Protein AF-A0A943EC26-F1 (afdb_monomer)

Radius of gyration: 21.25 Å; Cα contacts (8 Å, |Δi|>4): 333; chains: 1; bounding box: 52×36×56 Å

Secondary structure (DSSP, 8-state):
--HHHHHHHHHTTS-HHHHSS-GGGGPEEEE-TTS-EEEE--HHHHHHHHHHH-TT-EEEEEEEEETTEEEEEEEEESSTTT-EEEEEEEEEE--SS---HHHHHHHHHHHHHHHHTTS---EE-S--------GGGTTEEEEE------GGG---HHHHHHSBP-SGGGTTSBHHHHHHH-HHHHHHHHH-TTS-HHHHHHHHHHHHHHHHH--

Structure (mmCIF, N/CA/C/O backbone):
data_AF-A0A943EC26-F1
#
_entry.id   AF-A0A943EC26-F1
#
loop_
_atom_site.group_PDB
_atom_site.id
_atom_site.type_symbol
_atom_site.label_atom_id
_atom_site.label_alt_id
_atom_site.label_comp_id
_atom_site.label_asym_id
_atom_site.label_entity_id
_atom_site.label_seq_id
_atom_site.pdbx_PDB_ins_code
_atom_site.C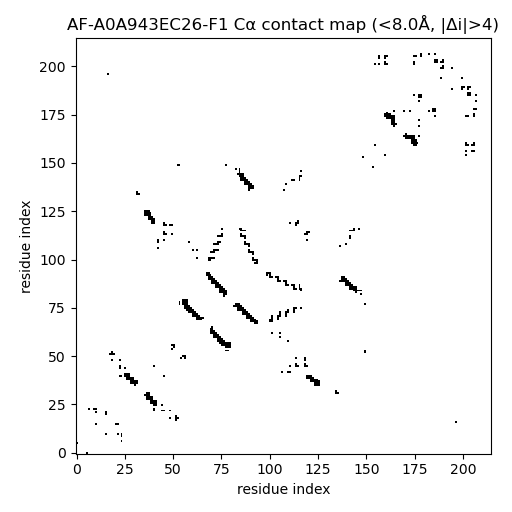artn_x
_atom_site.Cartn_y
_atom_site.Cartn_z
_atom_site.occupancy
_atom_site.B_iso_or_equiv
_atom_site.auth_seq_id
_atom_site.auth_comp_id
_atom_site.auth_asym_id
_atom_site.auth_atom_id
_atom_site.pdbx_PDB_model_num
ATOM 1 N N . MET A 1 1 ? 18.129 15.766 3.768 1.00 54.47 1 MET A N 1
ATOM 2 C CA . MET A 1 1 ? 17.523 15.415 2.474 1.00 54.47 1 MET A CA 1
ATOM 3 C C . MET A 1 1 ? 16.319 16.314 2.290 1.00 54.47 1 MET A C 1
ATOM 5 O O . MET A 1 1 ? 15.456 16.321 3.162 1.00 54.47 1 MET A O 1
ATOM 9 N N . THR A 1 2 ? 16.308 17.137 1.250 1.00 68.38 2 THR A N 1
ATOM 10 C CA . THR A 1 2 ? 15.137 17.941 0.880 1.00 68.38 2 THR A CA 1
ATOM 11 C C . THR A 1 2 ? 14.031 17.028 0.339 1.00 68.38 2 THR A C 1
ATOM 13 O O . THR A 1 2 ? 14.284 15.879 -0.030 1.00 68.38 2 THR A O 1
ATOM 16 N N . MET A 1 3 ? 12.790 17.519 0.288 1.00 70.50 3 MET A N 1
ATOM 17 C CA . MET A 1 3 ? 11.673 16.757 -0.288 1.00 70.50 3 MET A CA 1
ATOM 18 C C . MET A 1 3 ? 11.947 16.360 -1.749 1.00 70.50 3 MET A C 1
ATOM 20 O O . MET A 1 3 ? 11.630 15.246 -2.159 1.00 70.50 3 MET A O 1
ATOM 24 N N . ASP A 1 4 ? 12.592 17.236 -2.518 1.00 73.12 4 ASP A N 1
ATOM 25 C CA . ASP A 1 4 ? 12.923 16.970 -3.919 1.00 73.12 4 ASP A CA 1
ATOM 26 C C . ASP A 1 4 ? 14.010 15.896 -4.062 1.00 73.12 4 ASP A C 1
ATOM 28 O O . ASP A 1 4 ? 13.898 15.010 -4.909 1.00 73.12 4 ASP A O 1
ATOM 32 N N . GLU A 1 5 ? 15.023 15.908 -3.189 1.00 66.81 5 GLU A N 1
ATOM 33 C CA . GLU A 1 5 ? 16.049 14.857 -3.138 1.00 66.81 5 GLU A CA 1
ATOM 34 C C . GLU A 1 5 ? 15.447 13.493 -2.778 1.00 66.81 5 GLU A C 1
ATOM 36 O O . GLU A 1 5 ? 15.834 12.468 -3.343 1.00 66.81 5 GLU A O 1
ATOM 41 N N . TYR A 1 6 ? 14.472 13.475 -1.868 1.00 68.81 6 TYR A N 1
ATOM 42 C CA . TYR A 1 6 ? 13.761 12.253 -1.519 1.00 68.81 6 TYR A CA 1
ATOM 43 C C . TYR A 1 6 ? 12.927 11.726 -2.686 1.00 68.81 6 TYR A C 1
ATOM 45 O O . TYR A 1 6 ? 13.057 10.555 -3.039 1.00 68.81 6 TYR A O 1
ATOM 53 N N . LYS A 1 7 ? 12.117 12.585 -3.320 1.00 69.06 7 LYS A N 1
ATOM 54 C CA . LYS A 1 7 ? 11.315 12.205 -4.491 1.00 69.06 7 LYS A CA 1
ATOM 55 C C . LYS A 1 7 ? 12.202 11.627 -5.588 1.00 69.06 7 LYS A C 1
ATOM 57 O O . LYS A 1 7 ? 11.889 10.572 -6.128 1.00 69.06 7 LYS A O 1
ATOM 62 N N . ALA A 1 8 ? 13.338 12.266 -5.868 1.00 68.62 8 ALA A N 1
ATOM 63 C CA . ALA A 1 8 ? 14.296 11.774 -6.850 1.00 68.62 8 ALA A CA 1
ATOM 64 C C . ALA A 1 8 ? 14.838 10.378 -6.490 1.00 68.62 8 ALA A C 1
ATOM 66 O O . ALA A 1 8 ? 14.895 9.502 -7.351 1.00 68.62 8 ALA A O 1
ATOM 67 N N . LYS A 1 9 ? 15.190 10.141 -5.220 1.00 66.06 9 LYS A N 1
ATOM 68 C CA . LYS A 1 9 ? 15.671 8.834 -4.744 1.00 66.06 9 LYS A CA 1
ATOM 69 C C . LYS A 1 9 ? 14.586 7.754 -4.804 1.00 66.06 9 LYS A C 1
ATOM 71 O O . LYS A 1 9 ? 14.866 6.627 -5.205 1.00 66.06 9 LYS A O 1
ATOM 76 N N . ALA A 1 10 ? 13.359 8.089 -4.425 1.00 64.31 10 ALA A N 1
ATOM 77 C CA . ALA A 1 10 ? 12.247 7.150 -4.430 1.00 64.31 10 ALA A CA 1
ATOM 78 C C . ALA A 1 10 ? 11.852 6.748 -5.865 1.00 64.31 10 ALA A C 1
ATOM 80 O O . ALA A 1 10 ? 11.661 5.567 -6.157 1.00 64.31 10 ALA A O 1
ATOM 81 N N . VAL A 1 11 ? 11.859 7.709 -6.797 1.00 62.31 11 VAL A N 1
ATOM 82 C CA . VAL A 1 11 ? 11.597 7.476 -8.228 1.00 62.31 11 VAL A CA 1
ATOM 83 C C . VAL A 1 11 ? 12.634 6.554 -8.875 1.00 62.31 11 VAL A C 1
ATOM 85 O O . VAL A 1 11 ? 12.264 5.759 -9.728 1.00 62.31 11 VAL A O 1
ATOM 88 N N . GLN A 1 12 ? 13.902 6.565 -8.448 1.00 61.88 12 GLN A N 1
ATOM 89 C CA . GLN A 1 12 ? 14.925 5.651 -8.993 1.00 61.88 12 GLN A CA 1
ATOM 90 C C . GLN A 1 12 ? 14.604 4.164 -8.779 1.00 61.88 12 GLN A C 1
ATOM 92 O O . GLN A 1 12 ? 15.148 3.310 -9.477 1.00 61.88 12 GLN A O 1
ATOM 97 N N . THR A 1 13 ? 13.740 3.845 -7.813 1.00 60.66 13 THR A N 1
ATOM 98 C CA . THR A 1 13 ? 13.341 2.463 -7.506 1.00 60.66 13 THR A CA 1
ATOM 99 C C . THR A 1 13 ? 11.976 2.113 -8.113 1.00 60.66 13 THR A C 1
ATOM 101 O O . THR A 1 13 ? 11.594 0.945 -8.143 1.00 60.66 13 THR A O 1
ATOM 104 N N . LEU A 1 14 ? 11.250 3.111 -8.628 1.00 68.69 14 LEU A N 1
ATOM 105 C CA . LEU A 1 14 ? 9.929 2.973 -9.231 1.00 68.69 14 LEU A CA 1
ATOM 106 C C . LEU A 1 14 ? 10.011 2.899 -10.753 1.00 68.69 14 LEU A C 1
ATOM 108 O O . LEU A 1 14 ? 10.577 3.775 -11.403 1.00 68.69 14 LEU A O 1
ATOM 112 N N . ASN A 1 15 ? 9.322 1.925 -11.343 1.00 72.38 15 ASN A N 1
ATOM 113 C CA . ASN A 1 15 ? 9.148 1.871 -12.789 1.00 72.38 15 ASN A CA 1
ATOM 114 C C . ASN A 1 15 ? 7.954 2.737 -13.231 1.00 72.38 15 ASN A C 1
ATOM 116 O O . ASN A 1 15 ? 6.876 2.224 -13.522 1.00 72.38 15 ASN A O 1
ATOM 120 N N . VAL A 1 16 ? 8.122 4.066 -13.218 1.00 73.69 16 VAL A N 1
ATOM 121 C CA . VAL A 1 16 ? 7.036 5.038 -13.477 1.00 73.69 16 VAL A CA 1
ATOM 122 C C . VAL A 1 16 ? 6.369 4.833 -14.845 1.00 73.69 16 VAL A C 1
ATOM 124 O O . VAL A 1 16 ? 5.164 5.052 -14.962 1.00 73.69 16 VAL A O 1
ATOM 127 N N . SER A 1 17 ? 7.110 4.387 -15.866 1.00 69.50 17 SER A N 1
ATOM 128 C CA . SER A 1 17 ? 6.545 4.110 -17.193 1.00 69.50 17 SER A CA 1
ATOM 129 C C . SER A 1 17 ? 5.617 2.892 -17.201 1.00 69.50 17 SER A C 1
ATOM 131 O O . SER A 1 17 ? 4.615 2.906 -17.911 1.00 69.50 17 SER A O 1
ATOM 133 N N . GLU A 1 18 ? 5.889 1.885 -16.367 1.00 67.75 18 GLU A N 1
ATOM 134 C CA . GLU A 1 18 ? 5.048 0.691 -16.207 1.00 67.75 18 GLU A CA 1
ATOM 135 C C . GLU A 1 18 ? 3.768 0.998 -15.417 1.00 67.75 18 GLU A C 1
ATOM 137 O O . GLU A 1 18 ? 2.679 0.598 -15.822 1.00 67.75 18 GLU A O 1
ATOM 142 N N . ILE A 1 19 ? 3.868 1.761 -14.321 1.00 79.06 19 ILE A N 1
ATOM 143 C CA . ILE A 1 19 ? 2.702 2.098 -13.481 1.00 79.06 19 ILE A CA 1
ATOM 144 C C . ILE A 1 19 ? 1.878 3.283 -14.018 1.00 79.06 19 ILE A C 1
ATOM 146 O O . ILE A 1 19 ? 0.750 3.506 -13.575 1.00 79.06 19 ILE A O 1
ATOM 150 N N . GLY A 1 20 ? 2.425 4.061 -14.957 1.00 79.62 20 GLY A N 1
ATOM 151 C CA . GLY A 1 20 ? 1.744 5.162 -15.647 1.00 79.62 20 GLY A CA 1
ATOM 152 C C . GLY A 1 20 ? 1.544 6.443 -14.825 1.00 79.62 20 GLY A C 1
ATOM 153 O O . GLY A 1 20 ? 0.892 7.373 -15.301 1.00 79.62 20 GLY A O 1
ATOM 154 N N . PHE A 1 21 ? 2.061 6.514 -13.595 1.00 87.25 21 PHE A N 1
ATOM 155 C CA . PHE A 1 21 ? 2.078 7.729 -12.770 1.00 87.25 21 PHE A CA 1
ATOM 156 C C . PHE A 1 21 ? 3.110 7.625 -11.63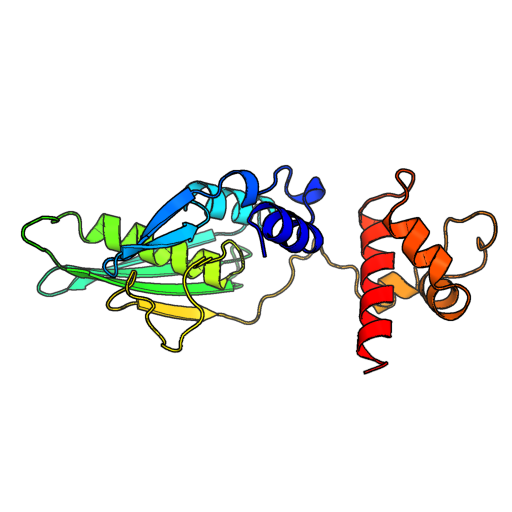9 1.00 87.25 21 PHE A C 1
ATOM 158 O O . PHE A 1 21 ? 3.464 6.529 -11.224 1.00 87.25 21 PHE A O 1
ATOM 165 N N . ASN A 1 22 ? 3.559 8.753 -11.087 1.00 85.75 22 ASN A N 1
ATOM 166 C CA . ASN A 1 22 ? 4.422 8.761 -9.905 1.00 85.75 22 ASN A CA 1
ATOM 167 C C . ASN A 1 22 ? 3.580 8.948 -8.621 1.00 85.75 22 ASN A C 1
ATOM 169 O O . ASN A 1 22 ? 2.950 9.997 -8.465 1.00 85.75 22 ASN A O 1
ATOM 173 N N . PRO A 1 23 ? 3.542 7.980 -7.683 1.00 86.31 23 PRO A N 1
ATOM 174 C CA . PRO A 1 23 ? 2.762 8.109 -6.449 1.00 86.31 23 PRO A CA 1
ATOM 175 C C . PRO A 1 23 ? 3.273 9.228 -5.528 1.00 86.31 23 PRO A C 1
ATOM 177 O O . PRO A 1 23 ? 2.474 9.841 -4.819 1.00 86.31 23 PRO A O 1
ATOM 180 N N . TYR A 1 24 ? 4.565 9.568 -5.588 1.00 85.75 24 TYR A N 1
ATOM 181 C CA . TYR A 1 24 ? 5.164 10.621 -4.759 1.00 85.75 24 TYR A CA 1
ATOM 182 C C . TYR A 1 24 ? 4.793 12.048 -5.195 1.00 85.75 24 TYR A C 1
ATOM 184 O O . TYR A 1 24 ? 5.009 13.003 -4.442 1.00 85.75 24 TYR A O 1
ATOM 192 N N . ASP A 1 25 ? 4.187 12.216 -6.372 1.00 86.50 25 ASP A N 1
ATOM 193 C CA . ASP A 1 25 ? 3.623 13.505 -6.790 1.00 86.50 25 ASP A CA 1
ATOM 194 C C . ASP A 1 25 ? 2.388 13.885 -5.958 1.00 86.50 25 ASP A C 1
ATOM 196 O O . ASP A 1 25 ? 2.020 15.055 -5.899 1.00 86.50 25 ASP A O 1
ATOM 200 N N . TYR A 1 26 ? 1.785 12.911 -5.271 1.00 87.81 26 TYR A N 1
ATOM 201 C CA . TYR A 1 26 ? 0.571 13.073 -4.473 1.00 87.81 26 TYR A CA 1
ATOM 202 C C . TYR A 1 26 ? 0.832 13.047 -2.963 1.00 87.81 26 TYR A C 1
ATOM 204 O O . TYR A 1 26 ? -0.102 12.830 -2.192 1.00 87.81 26 TYR A O 1
ATOM 212 N N . LEU A 1 27 ? 2.085 13.235 -2.531 1.00 84.88 27 LEU A N 1
ATOM 213 C CA . LEU A 1 27 ? 2.416 13.301 -1.108 1.00 84.88 27 LEU A CA 1
ATOM 214 C C . LEU A 1 27 ? 1.566 14.367 -0.407 1.00 84.88 27 LEU A C 1
ATOM 216 O O . LEU A 1 27 ? 1.570 15.539 -0.787 1.00 84.88 27 LEU A O 1
ATOM 220 N N . ALA A 1 28 ? 0.868 13.942 0.641 1.00 82.94 28 ALA A N 1
ATOM 221 C CA . ALA A 1 28 ? 0.134 14.811 1.542 1.00 82.94 28 ALA A CA 1
ATOM 222 C C . ALA A 1 28 ? 0.929 14.999 2.833 1.00 82.94 28 ALA A C 1
ATOM 224 O O . ALA A 1 28 ? 1.666 14.106 3.252 1.00 82.94 28 ALA A O 1
ATOM 225 N N . GLN A 1 29 ? 0.762 16.159 3.463 1.00 81.81 29 GLN A N 1
ATOM 226 C CA . GLN A 1 29 ? 1.327 16.447 4.775 1.00 81.81 29 GLN A CA 1
ATOM 227 C C . GLN A 1 29 ? 0.248 16.292 5.842 1.00 81.81 29 GLN A C 1
ATOM 229 O O . GLN A 1 29 ? -0.910 16.654 5.632 1.00 81.81 29 GLN A O 1
ATOM 234 N N . SER A 1 30 ? 0.637 15.779 6.997 1.00 75.62 30 SER A N 1
ATOM 235 C CA . SER A 1 30 ? -0.165 15.780 8.213 1.00 75.62 30 SER A CA 1
ATOM 236 C C . SER A 1 30 ? 0.750 16.021 9.412 1.00 75.62 30 SER A C 1
ATOM 238 O O . SER A 1 30 ? 1.971 16.112 9.266 1.00 75.62 30 SER A O 1
ATOM 240 N N . THR A 1 31 ? 0.162 16.176 10.590 1.00 72.81 31 THR A N 1
ATOM 241 C CA . THR A 1 31 ? 0.880 16.497 11.822 1.00 72.81 31 THR A CA 1
ATOM 242 C C . THR A 1 31 ? 0.609 15.411 12.849 1.00 72.81 31 THR A C 1
ATOM 244 O O . THR A 1 31 ? -0.541 15.042 13.091 1.00 72.81 31 THR A O 1
ATOM 247 N N . HIS A 1 32 ? 1.674 14.877 13.440 1.00 63.47 32 HIS A N 1
ATOM 248 C CA . HIS A 1 32 ? 1.598 13.967 14.572 1.00 63.47 32 HIS A CA 1
ATOM 249 C C . HIS A 1 32 ? 0.997 14.682 15.787 1.00 63.47 32 HIS A C 1
ATOM 251 O O . HIS A 1 32 ? 1.148 15.898 15.918 1.00 63.47 32 HIS A O 1
ATOM 257 N N . PRO A 1 33 ? 0.377 13.954 16.731 1.00 57.97 33 PRO A N 1
ATOM 258 C CA . PRO A 1 33 ? -0.060 14.532 18.005 1.00 57.97 33 PRO A CA 1
ATOM 259 C C . PRO A 1 33 ? 1.073 15.225 18.782 1.00 57.97 33 PRO A C 1
ATOM 261 O O . PRO A 1 33 ? 0.825 16.159 19.539 1.00 57.97 33 PRO A O 1
ATOM 264 N N . THR A 1 34 ? 2.321 14.806 18.552 1.00 66.31 34 THR A N 1
ATOM 265 C CA . THR A 1 34 ? 3.547 15.411 19.098 1.00 66.31 34 THR A CA 1
ATOM 266 C C . THR A 1 34 ? 3.892 16.774 18.480 1.00 66.31 34 THR A C 1
ATOM 268 O O . THR A 1 34 ? 4.798 17.454 18.955 1.00 66.31 34 THR A O 1
ATOM 271 N N . GLY A 1 35 ? 3.176 17.197 17.432 1.00 65.38 35 GLY A N 1
ATOM 272 C CA . GLY A 1 35 ? 3.406 18.442 16.697 1.00 65.38 35 GLY A CA 1
ATOM 273 C C . GLY A 1 35 ? 4.356 18.304 15.505 1.00 65.38 35 GLY A C 1
ATOM 274 O O . GLY A 1 35 ? 4.546 19.268 14.763 1.00 65.38 35 GLY A O 1
ATOM 275 N N . GLU A 1 36 ? 4.937 17.125 15.282 1.00 69.94 36 GLU A N 1
ATOM 276 C CA . GLU A 1 36 ? 5.853 16.888 14.167 1.00 69.94 36 GLU A CA 1
ATOM 277 C C . GLU A 1 36 ? 5.109 16.640 12.854 1.00 69.94 36 GLU A C 1
ATOM 279 O O . GLU A 1 36 ? 4.178 15.840 12.790 1.00 69.94 36 GLU A O 1
ATOM 284 N N . ALA A 1 37 ? 5.531 17.297 11.775 1.00 71.38 37 ALA A N 1
ATOM 285 C CA . ALA A 1 37 ? 4.944 17.059 10.465 1.00 71.38 37 ALA A CA 1
ATOM 286 C C . ALA A 1 37 ? 5.476 15.764 9.833 1.00 71.38 37 ALA A C 1
ATOM 288 O O . ALA A 1 37 ? 6.683 15.502 9.826 1.00 71.38 37 ALA A O 1
ATOM 289 N N . TYR A 1 38 ? 4.580 15.003 9.213 1.00 70.56 38 TYR A N 1
ATOM 290 C CA . TYR A 1 38 ? 4.913 13.831 8.415 1.00 70.56 38 TYR A CA 1
ATOM 291 C C . TYR A 1 38 ? 4.235 13.881 7.053 1.00 70.56 38 TYR A C 1
ATOM 293 O O . TYR A 1 38 ? 3.217 14.546 6.849 1.00 70.56 38 TYR A O 1
ATOM 301 N N . TRP A 1 39 ? 4.830 13.162 6.113 1.00 78.38 39 TRP A N 1
ATOM 302 C CA . TRP A 1 39 ? 4.338 13.013 4.758 1.00 78.38 39 TRP A CA 1
ATOM 303 C C . TRP A 1 39 ? 3.926 11.572 4.518 1.00 78.38 39 TRP A C 1
ATOM 305 O O . TRP A 1 39 ? 4.577 10.639 4.993 1.00 78.38 39 TRP A O 1
ATOM 315 N N . TYR A 1 40 ? 2.840 11.405 3.776 1.00 78.31 40 TYR A N 1
ATOM 316 C CA . TYR A 1 40 ? 2.294 10.101 3.437 1.00 78.31 40 TYR A CA 1
ATOM 317 C C . TYR A 1 40 ? 1.678 10.128 2.040 1.00 78.31 40 TYR A C 1
ATOM 319 O O . TYR A 1 40 ? 1.286 11.179 1.521 1.00 78.31 40 TYR A O 1
ATOM 327 N N . ILE A 1 41 ? 1.583 8.952 1.426 1.00 84.88 41 ILE A N 1
ATOM 328 C CA . ILE A 1 41 ? 0.832 8.757 0.186 1.00 84.88 41 ILE A CA 1
ATOM 329 C C . ILE A 1 41 ? -0.632 8.496 0.572 1.00 84.88 41 ILE A C 1
ATOM 331 O O . ILE A 1 41 ? -0.889 7.531 1.294 1.00 84.88 41 ILE A O 1
ATOM 335 N N . PRO A 1 42 ? -1.606 9.305 0.115 1.00 87.62 42 PRO A N 1
ATOM 336 C CA . PRO A 1 42 ? -3.017 9.095 0.431 1.00 87.62 42 PRO A CA 1
ATOM 337 C C . PRO A 1 42 ? -3.522 7.713 -0.004 1.00 87.62 42 PRO A C 1
ATOM 339 O O . PRO A 1 42 ? -3.141 7.213 -1.063 1.00 87.62 42 PRO A O 1
ATOM 342 N N . LEU A 1 43 ? -4.429 7.108 0.771 1.00 87.19 43 LEU A N 1
ATOM 343 C CA . LEU A 1 43 ? -4.895 5.729 0.553 1.00 87.19 43 LEU A CA 1
ATOM 344 C C . LEU A 1 43 ? -5.417 5.468 -0.872 1.00 87.19 43 LEU A C 1
ATOM 346 O O . LEU A 1 43 ? -5.166 4.416 -1.452 1.00 87.19 43 LEU A O 1
ATOM 350 N N . ASN A 1 44 ? -6.127 6.423 -1.475 1.00 92.12 44 ASN A N 1
ATOM 351 C CA . ASN A 1 44 ? -6.600 6.292 -2.856 1.00 92.12 44 ASN A CA 1
ATOM 352 C C . ASN A 1 44 ? -5.444 6.190 -3.870 1.00 92.12 44 ASN A C 1
ATOM 354 O O . ASN A 1 44 ? -5.581 5.502 -4.881 1.00 92.12 44 ASN A O 1
ATOM 358 N N . ILE A 1 45 ? -4.311 6.838 -3.596 1.00 92.50 45 ILE A N 1
ATOM 359 C CA . ILE A 1 45 ? -3.097 6.768 -4.412 1.00 92.50 45 ILE A CA 1
ATOM 360 C C . ILE A 1 45 ? -2.356 5.454 -4.165 1.00 92.50 45 ILE A C 1
ATOM 362 O O . ILE A 1 45 ? -1.938 4.827 -5.136 1.00 92.50 45 ILE A O 1
ATOM 366 N N . GLN A 1 46 ? -2.285 4.982 -2.916 1.00 90.50 46 GLN A N 1
ATOM 367 C CA . GLN A 1 46 ? -1.751 3.651 -2.592 1.00 90.50 46 GLN A CA 1
ATOM 368 C C . GLN A 1 46 ? -2.523 2.550 -3.338 1.00 90.50 46 GLN A C 1
ATOM 370 O O . GLN A 1 46 ? -1.930 1.718 -4.020 1.00 90.50 46 GLN A O 1
ATOM 375 N N . ILE A 1 47 ? -3.862 2.598 -3.307 1.00 92.12 47 ILE A N 1
ATOM 376 C CA . ILE A 1 47 ? -4.734 1.657 -4.032 1.00 92.12 47 ILE A CA 1
ATOM 377 C C . ILE A 1 47 ? -4.514 1.756 -5.544 1.00 92.12 47 ILE A C 1
ATOM 379 O O . ILE A 1 47 ? -4.467 0.735 -6.231 1.00 92.12 47 ILE A O 1
ATOM 383 N N . LYS A 1 48 ? -4.395 2.975 -6.085 1.00 93.00 48 LYS A N 1
ATOM 384 C CA . LYS A 1 48 ? -4.126 3.182 -7.513 1.00 93.00 48 LYS A CA 1
ATOM 385 C C . LYS A 1 48 ? -2.780 2.575 -7.913 1.00 93.00 48 LYS A C 1
ATOM 387 O O . LYS A 1 48 ? -2.697 1.943 -8.961 1.00 93.00 48 LYS A O 1
ATOM 392 N N . TRP A 1 49 ? -1.755 2.742 -7.080 1.00 91.19 49 TRP A N 1
ATOM 393 C CA . TRP A 1 49 ? -0.419 2.203 -7.321 1.00 91.19 49 TRP A CA 1
ATOM 394 C C . TRP A 1 49 ? -0.427 0.675 -7.251 1.00 91.19 49 TRP A C 1
ATOM 396 O O . TRP A 1 49 ? 0.017 0.020 -8.191 1.00 91.19 49 TRP A O 1
ATOM 406 N N . PHE A 1 50 ? -1.042 0.111 -6.211 1.00 91.56 50 PHE A N 1
ATOM 407 C CA . PHE A 1 50 ? -1.251 -1.327 -6.080 1.00 91.56 50 PHE A CA 1
ATOM 408 C C . PHE A 1 50 ? -1.931 -1.926 -7.312 1.00 91.56 50 PHE A C 1
ATOM 410 O O . PHE A 1 50 ? -1.423 -2.886 -7.875 1.00 91.56 50 PHE A O 1
ATOM 417 N N . ARG A 1 51 ? -3.025 -1.327 -7.792 1.00 90.81 51 ARG A N 1
ATOM 418 C CA . ARG A 1 51 ? -3.748 -1.815 -8.979 1.00 90.81 51 ARG A CA 1
ATOM 419 C C . ARG A 1 51 ? -2.967 -1.667 -10.282 1.00 90.81 51 ARG A C 1
ATOM 421 O O . ARG A 1 51 ? -3.214 -2.428 -11.210 1.00 90.81 51 ARG A O 1
ATOM 428 N N . ALA A 1 52 ? -2.058 -0.696 -10.369 1.00 87.50 52 ALA A N 1
ATOM 429 C CA . ALA A 1 52 ? -1.180 -0.552 -11.527 1.00 87.50 52 ALA A CA 1
ATOM 430 C C . ALA A 1 52 ? -0.149 -1.691 -11.592 1.00 87.50 52 ALA A C 1
ATOM 432 O O . ALA A 1 52 ? 0.158 -2.170 -12.678 1.00 87.50 52 ALA A O 1
ATOM 433 N N . VAL A 1 53 ? 0.339 -2.154 -10.435 1.00 85.75 53 VAL A N 1
ATOM 434 C CA . VAL A 1 53 ? 1.311 -3.257 -10.333 1.00 85.75 53 VAL A CA 1
ATOM 435 C C . VAL A 1 53 ? 0.634 -4.634 -10.337 1.00 85.75 53 VAL A C 1
ATOM 437 O O . VAL A 1 53 ? 1.135 -5.568 -10.957 1.00 85.75 53 VAL A O 1
ATOM 440 N N . TYR A 1 54 ? -0.526 -4.759 -9.690 1.00 87.38 54 TYR A N 1
ATOM 441 C CA . TYR A 1 54 ? -1.323 -5.982 -9.585 1.00 87.38 54 TYR A CA 1
ATOM 442 C C . TYR A 1 54 ? -2.758 -5.746 -10.092 1.00 87.38 54 TYR A C 1
ATOM 444 O O . TYR A 1 54 ? -3.686 -5.599 -9.291 1.00 87.38 54 TYR A O 1
ATOM 452 N N . PRO A 1 55 ? -2.992 -5.742 -11.420 1.00 87.31 55 PRO A N 1
ATOM 453 C CA . PRO A 1 55 ? -4.325 -5.507 -11.987 1.00 87.31 55 PRO A CA 1
ATOM 454 C C . PRO A 1 55 ? -5.384 -6.536 -11.567 1.00 87.31 55 PRO A C 1
ATOM 456 O O . PRO A 1 55 ? -6.571 -6.222 -11.558 1.00 87.31 55 PRO A O 1
ATOM 459 N N . GLN A 1 56 ? -4.954 -7.758 -11.231 1.00 84.88 56 GLN A N 1
ATOM 460 C CA . GLN A 1 56 ? -5.806 -8.855 -10.745 1.00 84.88 56 GLN A CA 1
ATOM 461 C C . GLN A 1 56 ? -5.738 -9.038 -9.220 1.00 84.88 56 GLN A C 1
ATOM 463 O O . GLN A 1 56 ? -6.290 -10.009 -8.693 1.00 84.88 56 GLN A O 1
ATOM 468 N N . GLY A 1 57 ? -5.043 -8.135 -8.523 1.00 88.56 57 GLY A N 1
ATOM 469 C CA . GLY A 1 57 ? -4.866 -8.176 -7.080 1.00 88.56 57 GLY A CA 1
ATOM 470 C C . GLY A 1 57 ? -6.128 -7.781 -6.316 1.00 88.56 57 GLY A C 1
ATOM 471 O O . GLY A 1 57 ? -6.951 -6.991 -6.786 1.00 88.56 57 GLY A O 1
ATOM 472 N N . GLY A 1 58 ? -6.267 -8.334 -5.114 1.00 91.38 58 GLY A N 1
ATOM 473 C CA . GLY A 1 58 ? -7.416 -8.135 -4.231 1.00 91.38 58 GLY A CA 1
ATOM 474 C C . GLY A 1 58 ? -7.046 -7.395 -2.949 1.00 91.38 58 GLY A C 1
ATOM 475 O O . GLY A 1 58 ? -5.922 -7.510 -2.463 1.00 91.38 58 GLY A O 1
ATOM 476 N N . ILE A 1 59 ? -8.002 -6.647 -2.394 1.00 93.38 59 ILE A N 1
ATOM 477 C CA . ILE A 1 59 ? -7.917 -6.107 -1.032 1.00 93.38 59 ILE A CA 1
ATOM 478 C C . ILE A 1 59 ? -9.171 -6.553 -0.286 1.00 93.38 59 ILE A C 1
ATOM 480 O O . ILE A 1 59 ? -10.243 -5.983 -0.505 1.00 93.38 59 ILE A O 1
ATOM 484 N N . ASP A 1 60 ? -9.021 -7.532 0.600 1.00 94.00 60 ASP A N 1
ATOM 485 C CA . ASP A 1 60 ? -10.116 -8.050 1.419 1.00 94.00 60 ASP A CA 1
ATOM 486 C C . ASP A 1 60 ? -10.084 -7.460 2.823 1.00 94.00 60 ASP A C 1
ATOM 488 O O . ASP A 1 60 ? -9.052 -6.993 3.311 1.00 94.00 60 ASP A O 1
ATOM 492 N N . ILE A 1 61 ? -11.244 -7.466 3.476 1.00 94.44 61 ILE A N 1
ATOM 493 C CA . ILE A 1 61 ? -11.432 -6.881 4.800 1.00 94.44 61 ILE A CA 1
ATOM 494 C C . ILE A 1 61 ? -12.232 -7.851 5.662 1.00 94.44 61 ILE A C 1
ATOM 496 O O . ILE A 1 61 ? -13.336 -8.246 5.293 1.00 94.44 61 ILE A O 1
ATOM 500 N N . ALA A 1 62 ? -11.719 -8.145 6.852 1.00 95.75 62 ALA A N 1
ATOM 501 C CA . ALA A 1 62 ? -12.478 -8.735 7.945 1.00 95.75 62 ALA A CA 1
ATOM 502 C C . ALA A 1 62 ? -12.750 -7.655 9.000 1.00 95.75 62 ALA A C 1
ATOM 504 O O . ALA A 1 62 ? -11.843 -6.923 9.386 1.00 95.75 62 ALA A O 1
ATOM 505 N N . THR A 1 63 ? -14.000 -7.515 9.440 1.00 95.06 63 THR A N 1
ATOM 506 C CA . THR A 1 63 ? -14.395 -6.559 10.487 1.00 95.06 63 THR A CA 1
ATOM 507 C C . THR A 1 63 ? -15.015 -7.315 11.654 1.00 95.06 63 THR A C 1
ATOM 509 O O . THR A 1 63 ? -15.951 -8.088 11.465 1.00 95.06 63 THR A O 1
ATOM 512 N N . GLU A 1 64 ? -14.528 -7.038 12.856 1.00 94.88 64 GLU A N 1
ATOM 513 C CA . GLU A 1 64 ? -15.039 -7.552 14.120 1.00 94.88 64 GLU A CA 1
ATOM 514 C C . GLU A 1 64 ? -15.469 -6.388 15.014 1.00 94.88 64 GLU A C 1
ATOM 516 O O . GLU A 1 64 ? -14.753 -5.398 15.180 1.00 94.88 64 GLU A O 1
ATOM 521 N N . LYS A 1 65 ? -16.654 -6.505 15.616 1.00 92.25 65 LYS A N 1
ATOM 522 C CA . LYS A 1 65 ? -17.116 -5.556 16.629 1.00 92.25 65 LYS A CA 1
ATOM 523 C C . LYS A 1 65 ? -16.500 -5.925 17.978 1.00 92.25 65 LYS A C 1
ATOM 525 O O . LYS A 1 65 ? -16.617 -7.070 18.406 1.00 92.25 65 LYS A O 1
ATOM 530 N N . VAL A 1 66 ? -15.896 -4.953 18.656 1.00 90.62 66 VAL A N 1
ATOM 531 C CA . VAL A 1 66 ? -15.341 -5.098 20.012 1.00 90.62 66 VAL A CA 1
ATOM 532 C C . VAL A 1 66 ? -16.128 -4.235 21.003 1.00 90.62 66 VAL A C 1
ATOM 534 O O . VAL A 1 66 ? -16.966 -3.430 20.597 1.00 90.62 66 VAL A O 1
ATOM 537 N N . GLU A 1 67 ? -15.884 -4.413 22.305 1.00 85.38 67 GLU A N 1
ATOM 538 C CA . GLU A 1 67 ? -16.686 -3.835 23.400 1.00 85.38 67 GLU A CA 1
ATOM 539 C C . GLU A 1 67 ? -16.956 -2.325 23.253 1.00 85.38 67 GLU A C 1
ATOM 541 O O . GLU A 1 67 ? -18.065 -1.876 23.534 1.00 85.38 67 GLU A O 1
ATOM 546 N N . ASN A 1 68 ? -15.993 -1.556 22.729 1.00 87.81 68 ASN A N 1
ATOM 547 C CA . ASN A 1 68 ? -16.135 -0.113 22.508 1.00 87.81 68 ASN A CA 1
ATOM 548 C C . ASN A 1 68 ? -15.637 0.351 21.125 1.00 87.81 68 ASN A C 1
ATOM 550 O O . ASN A 1 68 ? -15.072 1.437 20.993 1.00 87.81 68 ASN A O 1
ATOM 554 N N . GLY A 1 69 ? -15.774 -0.472 20.084 1.00 90.06 69 GLY A N 1
ATOM 555 C CA . GLY A 1 69 ? -15.218 -0.114 18.781 1.00 90.06 69 GLY A CA 1
ATOM 556 C C . GLY A 1 69 ? -15.230 -1.224 17.745 1.00 90.06 69 GLY A C 1
ATOM 557 O O . GLY A 1 69 ? -16.054 -2.140 17.794 1.00 90.06 69 GLY A O 1
ATOM 558 N N . HIS A 1 70 ? -14.284 -1.141 16.813 1.00 89.25 70 HIS A N 1
ATOM 559 C CA . HIS A 1 70 ? -14.103 -2.125 15.754 1.00 89.25 70 HIS A CA 1
ATOM 560 C C . HIS A 1 70 ? -12.637 -2.511 15.614 1.00 89.25 70 HIS A C 1
ATOM 562 O O . HIS A 1 70 ? -11.748 -1.660 15.631 1.00 89.25 70 HIS A O 1
ATOM 568 N N . ARG A 1 71 ? -12.417 -3.807 15.420 1.00 89.69 71 ARG A N 1
ATOM 569 C CA . ARG A 1 71 ? -11.168 -4.399 14.960 1.00 89.69 71 ARG A CA 1
ATOM 570 C C . ARG A 1 71 ? -11.330 -4.734 13.491 1.00 89.69 71 ARG A C 1
ATOM 572 O O . ARG A 1 71 ? -12.294 -5.388 13.103 1.00 89.69 71 ARG A O 1
ATOM 579 N N . VAL A 1 72 ? -10.404 -4.281 12.664 1.00 91.81 72 VAL A N 1
ATOM 580 C CA . VAL A 1 72 ? -10.437 -4.526 11.228 1.00 91.81 72 VAL A CA 1
ATOM 581 C C . VAL A 1 72 ? -9.109 -5.089 10.776 1.00 91.81 72 VAL A C 1
ATOM 583 O O . VAL A 1 72 ? -8.071 -4.510 11.075 1.00 91.81 72 VAL A O 1
ATOM 586 N N . THR A 1 73 ? -9.159 -6.161 9.995 1.00 92.81 73 THR A N 1
ATOM 587 C CA . THR A 1 73 ? -7.996 -6.740 9.327 1.00 92.81 73 THR A CA 1
ATOM 588 C C . THR A 1 73 ? -8.147 -6.579 7.824 1.00 92.81 73 THR A C 1
ATOM 590 O O . THR A 1 73 ? -9.150 -6.998 7.251 1.00 92.81 73 THR A O 1
ATOM 593 N N . ALA A 1 74 ? -7.161 -5.958 7.186 1.00 93.25 74 ALA A N 1
ATOM 594 C CA . ALA A 1 74 ? -7.049 -5.859 5.740 1.00 93.25 74 ALA A CA 1
ATOM 595 C C . ALA A 1 74 ? -6.031 -6.880 5.226 1.00 93.25 74 ALA A C 1
ATOM 597 O O . ALA A 1 74 ? -4.967 -7.051 5.823 1.00 93.25 74 ALA A O 1
ATOM 598 N N . TYR A 1 75 ? -6.343 -7.512 4.100 1.00 92.56 75 TYR A N 1
ATOM 599 C CA . TYR A 1 75 ? -5.490 -8.472 3.406 1.00 92.56 75 TYR A CA 1
ATOM 600 C C . TYR A 1 75 ? -5.250 -7.978 1.985 1.00 92.56 75 TYR A C 1
ATOM 602 O O . TYR A 1 75 ? -6.202 -7.647 1.284 1.00 92.56 75 TYR A O 1
ATOM 610 N N . VAL A 1 76 ? -3.993 -7.919 1.556 1.00 91.94 76 VAL A N 1
ATOM 611 C CA . VAL A 1 76 ? -3.608 -7.484 0.209 1.00 91.94 76 VAL A CA 1
ATOM 612 C C . VAL A 1 76 ? -3.048 -8.685 -0.539 1.00 91.94 76 VAL A C 1
ATOM 614 O O . VAL A 1 76 ? -2.072 -9.279 -0.093 1.00 91.94 76 VAL A O 1
ATOM 617 N N . TYR A 1 77 ? -3.634 -9.030 -1.681 1.00 90.44 77 TYR A N 1
ATOM 618 C CA . TYR A 1 77 ? -3.255 -10.188 -2.492 1.00 90.44 77 TYR A CA 1
ATOM 619 C C . TYR A 1 77 ? -2.740 -9.753 -3.859 1.00 90.44 77 TYR A C 1
ATOM 621 O O . TYR A 1 77 ? -3.342 -8.892 -4.494 1.00 90.44 77 TYR A O 1
ATOM 629 N N . ALA A 1 78 ? -1.676 -10.386 -4.353 1.00 83.56 78 ALA A N 1
ATOM 630 C CA . ALA A 1 78 ? -1.206 -10.152 -5.720 1.00 83.56 78 ALA A CA 1
ATOM 631 C C . ALA A 1 78 ? -2.182 -10.695 -6.779 1.00 83.56 78 ALA A C 1
ATOM 633 O O . ALA A 1 78 ? -2.330 -10.094 -7.840 1.00 83.56 78 ALA A O 1
ATOM 634 N N . GLU A 1 79 ? -2.842 -11.821 -6.482 1.00 81.50 79 GLU A N 1
ATOM 635 C CA . GLU A 1 79 ? -3.740 -12.562 -7.378 1.00 81.50 79 GLU A CA 1
ATOM 636 C C . GLU A 1 79 ? -4.857 -13.255 -6.567 1.00 81.50 79 GLU A C 1
ATOM 638 O O . GLU A 1 79 ? -4.726 -13.454 -5.354 1.00 81.50 79 GLU A O 1
ATOM 643 N N . HIS A 1 80 ? -5.963 -13.616 -7.233 1.00 62.25 80 HIS A N 1
ATOM 644 C CA . HIS A 1 80 ? -7.161 -14.220 -6.621 1.00 62.25 80 HIS A CA 1
ATOM 645 C C . HIS A 1 80 ? -6.908 -15.597 -5.964 1.00 62.25 80 HIS A C 1
ATOM 647 O O . HIS A 1 80 ? -7.701 -16.038 -5.135 1.00 62.25 80 HIS A O 1
ATOM 653 N N . ASP A 1 81 ? -5.813 -16.279 -6.299 1.00 61.16 81 ASP A N 1
ATOM 654 C CA . ASP A 1 81 ? -5.419 -17.611 -5.820 1.00 61.16 81 ASP A CA 1
ATOM 655 C C . ASP A 1 81 ? -4.421 -17.582 -4.638 1.00 61.16 81 ASP A C 1
ATOM 657 O O . ASP A 1 81 ? -3.647 -18.512 -4.427 1.00 61.16 81 ASP A O 1
ATOM 661 N N . GLN A 1 82 ? -4.543 -16.559 -3.782 1.00 60.16 82 GLN A N 1
ATOM 662 C CA . GLN A 1 82 ? -4.008 -16.505 -2.406 1.00 60.16 82 GLN A CA 1
ATOM 663 C C . GLN A 1 82 ? -2.525 -16.177 -2.228 1.00 60.16 82 GLN A C 1
ATOM 665 O O . GLN A 1 82 ? -1.901 -16.557 -1.231 1.00 60.16 82 GLN A O 1
ATOM 670 N N . LYS A 1 83 ? -1.953 -15.362 -3.106 1.00 75.19 83 LYS A N 1
ATOM 671 C CA . LYS A 1 83 ? -0.623 -14.815 -2.844 1.00 75.19 83 LYS A CA 1
ATOM 672 C C . LYS A 1 83 ? -0.700 -13.556 -1.987 1.00 75.19 83 LYS A C 1
ATOM 674 O O . LYS A 1 83 ? -0.669 -12.436 -2.497 1.00 75.19 83 LYS A O 1
ATOM 679 N N . LEU A 1 84 ? -0.868 -13.761 -0.681 1.00 82.56 84 LEU A N 1
ATOM 680 C CA . LEU A 1 84 ? -0.921 -12.684 0.305 1.00 82.56 84 LEU A CA 1
ATOM 681 C C . LEU A 1 84 ? 0.407 -11.914 0.288 1.00 82.56 84 LEU A C 1
ATOM 683 O O . LEU A 1 84 ? 1.472 -12.499 0.466 1.00 82.56 84 LEU A O 1
ATOM 687 N N . LEU A 1 85 ? 0.330 -10.611 0.037 1.00 83.25 85 LEU A N 1
ATOM 688 C CA . LEU A 1 85 ? 1.454 -9.676 0.051 1.00 83.25 85 LEU A CA 1
ATOM 689 C C . LEU A 1 85 ? 1.681 -9.134 1.458 1.00 83.25 85 LEU A C 1
ATOM 691 O O . LEU A 1 85 ? 2.801 -9.111 1.962 1.00 83.25 85 LEU A O 1
ATOM 695 N N . ALA A 1 86 ? 0.597 -8.720 2.103 1.00 87.69 86 ALA A N 1
ATOM 696 C CA . ALA A 1 86 ? 0.609 -8.205 3.458 1.00 87.69 86 ALA A CA 1
ATOM 697 C C . ALA A 1 86 ? -0.781 -8.331 4.071 1.00 87.69 86 ALA A C 1
ATOM 699 O O . ALA A 1 86 ? -1.797 -8.309 3.370 1.00 87.69 86 ALA A O 1
ATOM 700 N N . SER A 1 87 ? -0.820 -8.387 5.393 1.00 88.19 87 SER A N 1
ATOM 701 C CA . SER A 1 87 ? -2.036 -8.110 6.146 1.00 88.19 87 SER A CA 1
ATOM 702 C C . SER A 1 87 ? -1.751 -7.101 7.240 1.00 88.19 87 SER A C 1
ATOM 704 O O . SER A 1 87 ? -0.672 -7.135 7.833 1.00 88.19 87 SER A O 1
ATOM 706 N N . ALA A 1 88 ? -2.725 -6.259 7.556 1.00 88.00 88 ALA A N 1
ATOM 707 C CA . ALA A 1 88 ? -2.649 -5.397 8.722 1.00 88.00 88 ALA A CA 1
ATOM 708 C C . ALA A 1 88 ? -3.972 -5.384 9.475 1.00 88.00 88 ALA A C 1
ATOM 710 O O . ALA A 1 88 ? -5.038 -5.263 8.875 1.00 88.00 88 ALA A O 1
ATOM 711 N N . GLN A 1 89 ? -3.883 -5.493 10.792 1.00 89.94 89 GLN A N 1
ATOM 712 C CA . GLN A 1 89 ? -4.991 -5.336 11.716 1.00 89.94 89 GLN A CA 1
ATOM 713 C C . GLN A 1 89 ? -4.905 -3.961 12.368 1.00 89.94 89 GLN A C 1
ATOM 715 O O . GLN A 1 89 ? -3.814 -3.517 12.709 1.00 89.94 89 GLN A O 1
ATOM 720 N N . CYS A 1 90 ? -6.042 -3.303 12.567 1.00 83.56 90 CYS A N 1
ATOM 721 C CA . CYS A 1 90 ? -6.154 -2.061 13.319 1.00 83.56 90 CYS A CA 1
ATOM 722 C C . CYS A 1 90 ? -7.432 -2.067 14.160 1.00 83.56 90 CYS A C 1
ATOM 724 O O . CYS A 1 90 ? -8.490 -2.489 13.691 1.00 83.56 90 CYS A O 1
ATOM 726 N N . GLU A 1 91 ? -7.340 -1.581 15.394 1.00 85.69 91 GLU A N 1
ATOM 727 C CA . GLU A 1 91 ? -8.482 -1.413 16.291 1.00 85.69 91 GLU A CA 1
ATOM 728 C C . GLU A 1 91 ? -8.721 0.066 16.563 1.00 85.69 91 GLU A C 1
ATOM 730 O O . GLU A 1 91 ? -7.789 0.806 16.872 1.00 85.69 91 GLU A O 1
ATOM 735 N N . LYS A 1 92 ? -9.974 0.509 16.450 1.00 82.44 92 LYS A N 1
ATOM 736 C CA . LYS A 1 92 ? -10.375 1.881 16.774 1.00 82.44 92 LYS A CA 1
ATOM 737 C C . LYS A 1 92 ? -11.570 1.872 17.708 1.00 82.44 92 LYS A C 1
ATOM 739 O O . LYS A 1 92 ? -12.507 1.094 17.525 1.00 82.44 92 LYS A O 1
ATOM 744 N N . TYR A 1 93 ? -11.532 2.776 18.681 1.00 85.31 93 TYR A N 1
ATOM 745 C CA . TYR A 1 93 ? -12.521 2.888 19.746 1.00 85.31 93 TYR A CA 1
ATOM 746 C C . TYR A 1 93 ? -13.288 4.199 19.663 1.00 85.31 93 TYR A C 1
ATOM 748 O O . TYR A 1 93 ? -12.783 5.191 19.134 1.00 85.31 93 TYR A O 1
ATOM 756 N N . VAL A 1 94 ? -14.517 4.190 20.176 1.00 79.62 94 VAL A N 1
ATOM 757 C CA . VAL A 1 94 ? -15.365 5.382 20.203 1.00 79.62 94 VAL A CA 1
ATOM 758 C C . VAL A 1 94 ? -14.753 6.392 21.167 1.00 79.62 94 VAL A C 1
ATOM 760 O O . VAL A 1 94 ? -14.438 6.059 22.312 1.00 79.62 94 VAL A O 1
ATOM 763 N N . THR A 1 95 ? -14.610 7.631 20.708 1.00 77.44 95 THR A N 1
ATOM 764 C CA . THR A 1 95 ? -14.193 8.778 21.519 1.00 77.44 95 THR A CA 1
ATOM 765 C C . THR A 1 95 ? -15.288 9.845 21.513 1.00 77.44 95 THR A C 1
ATOM 767 O O . THR A 1 95 ? -16.264 9.754 20.768 1.00 77.44 95 THR A O 1
ATOM 770 N N . LEU A 1 96 ? -15.131 10.884 22.339 1.00 73.94 96 LEU A N 1
ATOM 771 C CA . LEU A 1 96 ? -16.047 12.034 22.344 1.00 73.94 96 LEU A CA 1
ATOM 772 C C . LEU A 1 96 ? -16.074 12.776 20.999 1.00 73.94 96 LEU A C 1
ATOM 774 O O . LEU A 1 96 ? -17.082 13.380 20.647 1.00 73.94 96 LEU A O 1
ATOM 778 N N . GLU A 1 97 ? -14.968 12.728 20.261 1.00 73.12 97 GLU A N 1
ATOM 779 C CA . GLU A 1 97 ? -14.784 13.449 19.001 1.00 73.12 97 GLU A CA 1
ATOM 780 C C . GLU A 1 97 ? -15.134 12.591 17.782 1.00 73.12 97 GLU A C 1
ATOM 782 O O . GLU A 1 97 ? -15.402 13.128 16.707 1.00 73.12 97 GLU A O 1
ATOM 787 N N . ARG A 1 98 ? -15.113 11.259 17.928 1.00 73.25 98 ARG A N 1
ATOM 788 C CA . ARG A 1 98 ? -15.184 10.341 16.796 1.00 73.25 98 ARG A CA 1
ATOM 789 C C . ARG A 1 98 ? -15.903 9.033 17.128 1.00 73.25 98 ARG A C 1
ATOM 791 O O . ARG A 1 98 ? -15.500 8.299 18.028 1.00 73.25 98 ARG A O 1
ATOM 798 N N . SER A 1 99 ? -16.938 8.710 16.351 1.00 80.50 99 SER A N 1
ATOM 799 C CA . SER A 1 99 ? -17.757 7.497 16.516 1.00 80.50 99 SER A CA 1
ATOM 800 C C . SER A 1 99 ? -17.781 6.569 15.291 1.00 80.50 99 SER A C 1
ATOM 802 O O . SER A 1 99 ? -18.175 5.410 15.431 1.00 80.50 99 SER A O 1
ATOM 804 N N . ASP A 1 100 ? -17.281 7.011 14.128 1.00 83.19 100 ASP A N 1
ATOM 805 C CA . ASP A 1 100 ? -17.100 6.248 12.873 1.00 83.19 100 ASP A CA 1
ATOM 806 C C . ASP A 1 100 ? -15.902 5.279 12.955 1.00 83.19 100 ASP A C 1
ATOM 808 O O . ASP A 1 100 ? -14.981 5.261 12.136 1.00 83.19 100 ASP A O 1
ATOM 812 N N . THR A 1 101 ? -15.880 4.478 14.020 1.00 82.56 101 THR A N 1
ATOM 813 C CA . THR A 1 101 ? -14.763 3.589 14.368 1.00 82.56 101 THR A CA 1
ATOM 814 C C . THR A 1 101 ? -14.530 2.490 13.340 1.00 82.56 101 THR A C 1
ATOM 816 O O . THR A 1 101 ? -13.383 2.105 13.121 1.00 82.56 101 THR A O 1
ATOM 819 N N . GLN A 1 102 ? -15.587 2.006 12.681 1.00 86.19 102 GLN A N 1
ATOM 820 C CA . GLN A 1 102 ? -15.477 0.986 11.644 1.00 86.19 102 GLN A CA 1
ATOM 821 C C . GLN A 1 102 ? -14.770 1.541 10.405 1.00 86.19 102 GLN A C 1
ATOM 823 O O . GLN A 1 102 ? -13.775 0.972 9.961 1.00 86.19 102 GLN A O 1
ATOM 828 N N . GLU A 1 103 ? -15.250 2.656 9.857 1.00 86.94 103 GLU A N 1
ATOM 829 C CA . GLU A 1 103 ? -14.670 3.313 8.686 1.00 86.94 103 GLU A CA 1
ATOM 830 C C . GLU A 1 103 ? -13.230 3.746 8.960 1.00 86.94 103 GLU A C 1
ATOM 832 O O . GLU A 1 103 ? -12.350 3.563 8.113 1.00 86.94 103 GLU A O 1
ATOM 837 N N . TRP A 1 104 ? -12.966 4.256 10.165 1.00 82.25 104 TRP A N 1
ATOM 838 C CA . TRP A 1 104 ? -11.625 4.646 10.578 1.00 82.25 104 TRP A CA 1
ATOM 839 C C . TRP A 1 104 ? -10.668 3.452 10.661 1.00 82.25 104 TRP A C 1
ATOM 841 O O . TRP A 1 104 ? -9.572 3.510 10.096 1.00 82.25 104 TRP A O 1
ATOM 851 N N . ALA A 1 105 ? -11.081 2.353 11.301 1.00 83.19 105 ALA A N 1
ATOM 852 C CA . ALA A 1 105 ? -10.282 1.132 11.375 1.00 83.19 105 ALA A CA 1
ATOM 853 C C . ALA A 1 105 ? -10.061 0.515 9.983 1.00 83.19 105 ALA A C 1
ATOM 855 O O . ALA A 1 105 ? -8.952 0.083 9.678 1.00 83.19 105 ALA A O 1
ATOM 856 N N . GLN A 1 106 ? -11.069 0.542 9.101 1.00 91.06 106 GLN A N 1
ATOM 857 C CA . GLN A 1 106 ? -10.938 0.092 7.711 1.00 91.06 106 GLN A CA 1
ATOM 858 C C . GLN A 1 106 ? -9.946 0.928 6.910 1.00 91.06 106 GLN A C 1
ATOM 860 O O . GLN A 1 106 ? -9.142 0.370 6.162 1.00 91.06 106 GLN A O 1
ATOM 865 N N . PHE A 1 107 ? -9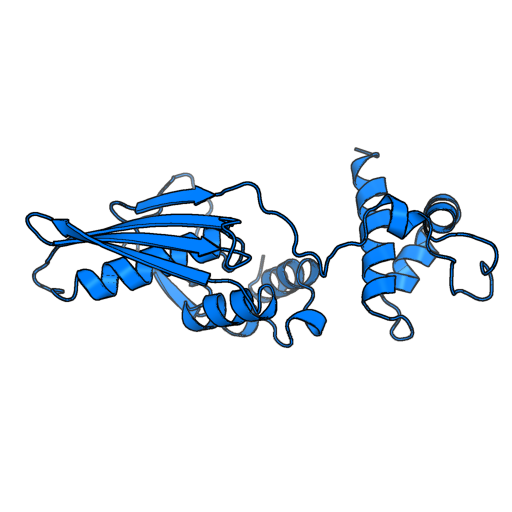.999 2.252 7.043 1.00 87.88 107 PHE A N 1
ATOM 866 C CA . PHE A 1 107 ? -9.054 3.143 6.382 1.00 87.88 107 PHE A CA 1
ATOM 867 C C . PHE A 1 107 ? -7.620 2.851 6.840 1.00 87.88 107 PHE A C 1
ATOM 869 O O . PHE A 1 107 ? -6.739 2.637 6.007 1.00 87.88 107 PHE A O 1
ATOM 876 N N . ALA A 1 108 ? -7.410 2.780 8.158 1.00 83.62 108 ALA A N 1
ATOM 877 C CA . ALA A 1 108 ? -6.104 2.529 8.754 1.00 83.62 108 ALA A CA 1
ATOM 878 C C . ALA A 1 108 ? -5.546 1.153 8.364 1.00 83.62 108 ALA A C 1
ATOM 880 O O . ALA A 1 108 ? -4.438 1.074 7.841 1.00 83.62 108 ALA A O 1
ATOM 881 N N . ALA A 1 109 ? -6.328 0.082 8.531 1.00 87.19 109 ALA A N 1
ATOM 882 C CA . ALA A 1 109 ? -5.904 -1.274 8.190 1.00 87.19 109 ALA A CA 1
ATOM 883 C C . ALA A 1 109 ? -5.487 -1.391 6.715 1.00 87.19 109 ALA A C 1
ATOM 885 O O . ALA A 1 109 ? -4.449 -1.976 6.414 1.00 87.19 109 ALA A O 1
ATOM 886 N N . LYS A 1 110 ? -6.241 -0.784 5.785 1.00 89.88 110 LYS A N 1
ATOM 887 C CA . LYS A 1 110 ? -5.871 -0.776 4.360 1.00 89.88 110 LYS A CA 1
ATOM 888 C C . LYS A 1 110 ? -4.564 -0.036 4.096 1.00 89.88 110 LYS A C 1
ATOM 890 O O . LYS A 1 110 ? -3.746 -0.560 3.348 1.00 89.88 110 LYS A O 1
ATOM 895 N N . SER A 1 111 ? -4.383 1.151 4.684 1.00 86.44 111 SER A N 1
ATOM 896 C CA . SER A 1 111 ? -3.168 1.959 4.490 1.00 86.44 111 SER A CA 1
ATOM 897 C C . SER A 1 111 ? -1.934 1.185 4.939 1.00 86.44 111 SER A C 1
ATOM 899 O O . SER A 1 111 ? -1.006 0.975 4.166 1.00 86.44 111 SER A O 1
ATOM 901 N N . ILE A 1 112 ? -1.981 0.643 6.158 1.00 83.81 112 ILE A N 1
ATOM 902 C CA . ILE A 1 112 ? -0.866 -0.114 6.731 1.00 83.81 112 ILE A CA 1
ATOM 903 C C . ILE A 1 112 ? -0.579 -1.375 5.910 1.00 83.81 112 ILE A C 1
ATOM 905 O O . ILE A 1 112 ? 0.582 -1.697 5.663 1.00 83.81 112 ILE A O 1
ATOM 909 N N . ALA A 1 113 ? -1.614 -2.106 5.480 1.00 88.69 113 ALA A N 1
ATOM 910 C CA . ALA A 1 113 ? -1.425 -3.321 4.692 1.00 88.69 113 ALA A CA 1
ATOM 911 C C . ALA A 1 113 ? -0.800 -3.011 3.323 1.00 88.69 113 ALA A C 1
ATOM 913 O O . ALA A 1 113 ? 0.105 -3.718 2.890 1.00 88.69 113 ALA A O 1
ATOM 914 N N . LEU A 1 114 ? -1.233 -1.938 2.657 1.00 89.25 114 LEU A N 1
ATOM 915 C CA . LEU A 1 114 ? -0.667 -1.509 1.378 1.00 89.25 114 LEU A CA 1
ATOM 916 C C . LEU A 1 114 ? 0.776 -1.029 1.525 1.00 89.25 114 LEU A C 1
ATOM 918 O O . LEU A 1 114 ? 1.631 -1.464 0.762 1.00 89.25 114 LEU A O 1
ATOM 922 N N . GLU A 1 115 ? 1.077 -0.210 2.528 1.00 84.81 115 GLU A N 1
ATOM 923 C CA . GLU A 1 115 ? 2.446 0.208 2.850 1.00 84.81 115 GLU A CA 1
ATOM 924 C C . GLU A 1 115 ? 3.354 -0.982 3.158 1.00 84.81 115 GLU A C 1
ATOM 926 O O . GLU A 1 115 ? 4.458 -1.074 2.627 1.00 84.81 115 GLU A O 1
ATOM 931 N N . SER A 1 116 ? 2.863 -1.944 3.943 1.00 83.25 116 SER A N 1
ATOM 932 C CA . SER A 1 116 ? 3.588 -3.183 4.254 1.00 83.25 116 SER A CA 1
ATOM 933 C C . SER A 1 116 ? 3.807 -4.056 3.015 1.00 83.25 116 SER A C 1
ATOM 935 O O . SER A 1 116 ? 4.785 -4.796 2.949 1.00 83.25 116 SER A O 1
ATOM 937 N N . ALA A 1 117 ? 2.925 -3.952 2.016 1.00 83.88 117 ALA A N 1
ATOM 938 C CA . ALA A 1 117 ? 3.082 -4.567 0.700 1.00 83.88 117 ALA A CA 1
ATOM 939 C C . ALA A 1 117 ? 3.968 -3.743 -0.262 1.00 83.88 117 ALA A C 1
ATOM 941 O O . ALA A 1 117 ? 4.166 -4.156 -1.405 1.00 83.88 117 ALA A O 1
ATOM 942 N N . GLY A 1 118 ? 4.511 -2.601 0.179 1.00 84.62 118 GLY A N 1
ATOM 943 C CA . GLY A 1 118 ? 5.384 -1.724 -0.607 1.00 84.62 118 GLY A CA 1
ATOM 944 C C . GLY A 1 118 ? 4.659 -0.636 -1.404 1.00 84.62 118 GLY A C 1
ATOM 945 O O . GLY A 1 118 ? 5.287 0.030 -2.219 1.00 84.62 118 GLY A O 1
ATOM 946 N N . PHE A 1 119 ? 3.359 -0.439 -1.176 1.00 87.06 119 PHE A N 1
ATOM 947 C CA . PHE A 1 119 ? 2.508 0.548 -1.855 1.00 87.06 119 PHE A CA 1
ATOM 948 C C . PHE A 1 119 ? 2.275 1.813 -1.033 1.00 87.06 119 PHE A C 1
ATOM 950 O O . PHE A 1 119 ? 1.235 2.459 -1.142 1.00 87.06 119 PHE A O 1
ATOM 957 N N . GLY A 1 120 ? 3.252 2.182 -0.215 1.00 76.88 120 GLY A N 1
ATOM 958 C CA . GLY A 1 120 ? 3.246 3.411 0.558 1.00 76.88 120 GLY A CA 1
ATOM 959 C C . GLY A 1 120 ? 4.565 3.589 1.299 1.00 76.88 120 GLY A C 1
ATOM 960 O O . GLY A 1 120 ? 5.357 2.656 1.410 1.00 76.88 120 GLY A O 1
ATOM 961 N N . GLU A 1 121 ? 4.819 4.804 1.773 1.00 68.31 121 GLU A N 1
ATOM 962 C CA . GLU A 1 121 ? 6.014 5.122 2.549 1.00 68.31 121 GLU A CA 1
ATOM 963 C C . GLU A 1 121 ? 5.670 6.218 3.563 1.00 68.31 121 GLU A C 1
ATOM 965 O O . GLU A 1 121 ? 5.058 7.231 3.210 1.00 68.31 121 GLU A O 1
ATOM 970 N N . HIS A 1 122 ? 6.032 5.991 4.828 1.00 57.53 122 HIS A N 1
ATOM 971 C CA . HIS A 1 122 ? 5.894 6.969 5.903 1.00 57.53 122 HIS A CA 1
ATOM 972 C C . HIS A 1 122 ? 7.183 7.777 6.023 1.00 57.53 122 HIS A C 1
ATOM 974 O O . HIS A 1 122 ? 8.256 7.231 6.275 1.00 57.53 122 HIS A O 1
ATOM 980 N N . MET A 1 123 ? 7.066 9.092 5.866 1.00 57.22 123 MET A N 1
ATOM 981 C CA . MET A 1 123 ? 8.188 10.022 5.891 1.00 57.22 123 MET A CA 1
ATOM 982 C C . MET A 1 123 ? 8.005 11.058 6.997 1.00 57.22 123 MET A C 1
ATOM 984 O O . MET A 1 123 ? 7.339 12.075 6.801 1.00 57.22 123 MET A O 1
ATOM 988 N N . SER A 1 124 ? 8.630 10.843 8.152 1.00 46.59 124 SER A N 1
ATOM 989 C CA . SER A 1 124 ? 8.779 11.901 9.157 1.00 46.59 124 SER A CA 1
ATOM 990 C C . SER A 1 124 ? 9.983 12.774 8.786 1.00 46.59 124 SER A C 1
ATOM 992 O O . SER A 1 124 ? 11.112 12.292 8.735 1.00 46.59 124 SER A O 1
ATOM 994 N N . LEU A 1 125 ? 9.756 14.064 8.515 1.00 39.06 125 LEU A N 1
ATOM 995 C CA . LEU A 1 125 ? 10.819 15.058 8.285 1.00 39.06 125 LEU A CA 1
ATOM 996 C C . LEU A 1 125 ? 10.997 15.938 9.540 1.00 39.06 125 LEU A C 1
ATOM 998 O O . LEU A 1 125 ? 10.958 17.165 9.460 1.00 39.06 125 LEU A O 1
ATOM 1002 N N . GLY A 1 126 ? 11.163 15.285 10.696 1.00 36.50 126 GLY A N 1
ATOM 1003 C CA . GLY A 1 126 ? 11.392 15.871 12.026 1.00 36.50 126 GLY A CA 1
ATOM 1004 C C . GLY A 1 126 ? 12.648 15.285 12.687 1.00 36.50 126 GLY A C 1
ATOM 1005 O O . GLY A 1 126 ? 13.182 14.289 12.207 1.00 36.50 126 GLY A O 1
ATOM 1006 N N . ASN A 1 127 ? 13.176 15.951 13.719 1.00 36.75 127 ASN A N 1
ATOM 1007 C CA . ASN A 1 127 ? 14.515 15.731 14.281 1.00 36.75 127 ASN A CA 1
ATOM 1008 C C . ASN A 1 127 ? 14.818 14.248 14.560 1.00 36.75 127 ASN A C 1
ATOM 1010 O O . ASN A 1 127 ? 14.110 13.578 15.303 1.00 36.75 127 ASN A O 1
ATOM 1014 N N . VAL A 1 128 ? 15.924 13.760 13.993 1.00 44.22 128 VAL A N 1
ATOM 1015 C CA . VAL A 1 128 ? 16.446 12.405 14.207 1.00 44.22 128 VAL A CA 1
ATOM 1016 C C . VAL A 1 128 ? 16.906 12.281 15.660 1.00 44.22 128 VAL A C 1
ATOM 1018 O O . VAL A 1 128 ? 18.048 12.580 16.000 1.00 44.22 128 VAL A O 1
ATOM 1021 N N . GLY A 1 129 ? 15.990 11.862 16.521 1.00 32.06 129 GLY A N 1
ATOM 1022 C CA . GLY A 1 129 ? 16.226 11.587 17.926 1.00 32.06 129 GLY A CA 1
ATOM 1023 C C . GLY A 1 129 ? 15.309 10.459 18.354 1.00 32.06 129 GLY A C 1
ATOM 1024 O O . GLY A 1 129 ? 14.194 10.713 18.776 1.00 32.06 129 GLY A O 1
ATOM 1025 N N . THR A 1 130 ? 15.791 9.228 18.171 1.00 34.56 130 THR A N 1
ATOM 1026 C CA . THR A 1 130 ? 15.415 8.024 18.929 1.00 34.56 130 THR A CA 1
ATOM 1027 C C . THR A 1 130 ? 14.018 8.027 19.549 1.00 34.56 130 THR A C 1
ATOM 1029 O O . THR A 1 130 ? 13.888 8.504 20.667 1.00 34.56 130 THR A O 1
ATOM 1032 N N . VAL A 1 131 ? 13.031 7.406 18.909 1.00 31.03 131 VAL A N 1
ATOM 1033 C CA . VAL A 1 131 ? 12.138 6.421 19.543 1.00 31.03 131 VAL A CA 1
ATOM 1034 C C . VAL A 1 131 ? 11.145 5.890 18.518 1.00 31.03 131 VAL A C 1
ATOM 1036 O O . VAL A 1 131 ? 10.657 6.609 17.650 1.00 31.03 131 VAL A O 1
ATOM 1039 N N . GLU A 1 132 ? 10.883 4.594 18.629 1.00 43.28 132 GLU A N 1
ATOM 1040 C CA . GLU A 1 132 ? 9.651 3.970 18.174 1.00 43.28 132 GLU A CA 1
ATOM 1041 C C . GLU A 1 132 ? 8.459 4.836 18.591 1.00 43.28 132 GLU A C 1
ATOM 1043 O O . GLU A 1 132 ? 8.227 4.996 19.781 1.00 43.28 132 GLU A O 1
ATOM 1048 N N . GLU A 1 133 ? 7.691 5.376 17.648 1.00 36.38 133 GLU A N 1
ATOM 1049 C CA . GLU A 1 133 ? 6.320 5.795 17.942 1.00 36.38 133 GLU A CA 1
ATOM 1050 C C . GLU A 1 133 ? 5.515 5.922 16.642 1.00 36.38 133 GLU A C 1
ATOM 1052 O O . GLU A 1 133 ? 5.362 6.980 16.035 1.00 36.38 133 GLU A O 1
ATOM 1057 N N . ASN A 1 134 ? 4.978 4.786 16.191 1.00 39.88 134 ASN A N 1
ATOM 1058 C CA . ASN A 1 134 ? 3.874 4.731 15.233 1.00 39.88 134 ASN A CA 1
ATOM 1059 C C . ASN A 1 134 ? 2.573 5.167 15.949 1.00 39.88 134 ASN A C 1
ATOM 1061 O O . ASN A 1 134 ? 1.657 4.373 16.142 1.00 39.88 134 ASN A O 1
ATOM 1065 N N . VAL A 1 135 ? 2.484 6.432 16.378 1.00 39.56 135 VAL A N 1
ATOM 1066 C CA . VAL A 1 135 ? 1.347 6.949 17.179 1.00 39.56 135 VAL A CA 1
ATOM 1067 C C . VAL A 1 135 ? 0.028 6.989 16.385 1.00 39.56 135 VAL A C 1
ATOM 1069 O O . VAL A 1 135 ? -1.056 7.047 16.957 1.00 39.56 135 VAL A O 1
ATOM 1072 N N . MET A 1 136 ? 0.079 6.936 15.049 1.00 48.47 136 MET A N 1
ATOM 1073 C CA . MET A 1 136 ? -1.122 6.980 14.193 1.00 48.47 136 MET A CA 1
ATOM 1074 C C . MET A 1 136 ? -2.016 5.738 14.332 1.00 48.47 136 MET A C 1
ATOM 1076 O O . MET A 1 136 ? -3.240 5.793 14.131 1.00 48.47 136 MET A O 1
ATOM 1080 N N . TYR A 1 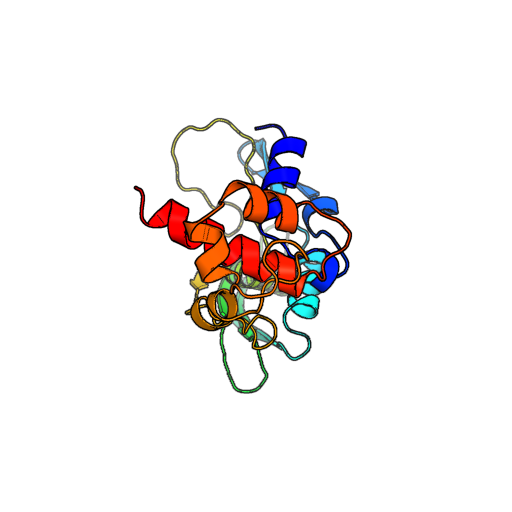137 ? -1.418 4.610 14.703 1.00 53.28 137 TYR A N 1
ATOM 1081 C CA . TYR A 1 137 ? -2.067 3.311 14.683 1.00 53.28 137 TYR A CA 1
ATOM 1082 C C . TYR A 1 137 ? -2.056 2.666 16.059 1.00 53.28 137 TYR A C 1
ATOM 1084 O O . TYR A 1 137 ? -1.607 1.536 16.226 1.00 53.28 137 TYR A O 1
ATOM 1092 N N . ASP A 1 138 ? -2.568 3.401 17.043 1.00 49.78 138 ASP A N 1
ATOM 1093 C CA . ASP A 1 138 ? -2.836 2.854 18.366 1.00 49.78 138 ASP A CA 1
ATOM 1094 C C . ASP A 1 138 ? -3.639 1.548 18.197 1.00 49.78 138 ASP A C 1
ATOM 1096 O O . ASP A 1 138 ? -4.738 1.566 17.636 1.00 49.78 138 ASP A O 1
ATOM 1100 N N . ASN A 1 139 ? -3.041 0.415 18.583 1.00 59.12 139 ASN A N 1
ATOM 1101 C CA . ASN A 1 139 ? -3.524 -0.958 18.355 1.00 59.12 139 ASN A CA 1
ATOM 1102 C C . ASN A 1 139 ? -3.559 -1.446 16.890 1.00 59.12 139 ASN A C 1
ATOM 1104 O O . ASN A 1 139 ? -4.555 -2.029 16.450 1.00 59.12 139 ASN A O 1
ATOM 1108 N N . ALA A 1 140 ? -2.478 -1.253 16.129 1.00 56.25 140 ALA A N 1
ATOM 1109 C CA . ALA A 1 140 ? -2.293 -1.934 14.850 1.00 56.25 140 ALA A CA 1
ATOM 1110 C C . ALA A 1 140 ? -1.095 -2.882 14.814 1.00 56.25 140 ALA A C 1
ATOM 1112 O O . ALA A 1 140 ? -0.075 -2.669 15.463 1.00 56.25 140 ALA A O 1
ATOM 1113 N N . SER A 1 141 ? -1.224 -3.930 14.006 1.00 64.81 141 SER A N 1
ATOM 1114 C CA . SER A 1 141 ? -0.171 -4.905 13.744 1.00 64.81 141 SER A CA 1
ATOM 1115 C C . SER A 1 141 ? -0.164 -5.251 12.263 1.00 64.81 141 SER A C 1
ATOM 1117 O O . SER A 1 141 ? -1.223 -5.475 11.678 1.00 64.81 141 SER A O 1
ATOM 1119 N N . ALA A 1 142 ? 1.019 -5.292 11.659 1.00 58.38 142 ALA A N 1
ATOM 1120 C CA . ALA A 1 142 ? 1.201 -5.657 10.265 1.00 58.38 142 ALA A CA 1
ATOM 1121 C C . ALA A 1 142 ? 2.089 -6.892 10.153 1.00 58.38 142 ALA A C 1
ATOM 1123 O O . ALA A 1 142 ? 3.099 -7.012 10.846 1.00 58.38 142 ALA A O 1
ATOM 1124 N N . VAL A 1 143 ? 1.718 -7.793 9.251 1.00 63.41 143 VAL A N 1
ATOM 1125 C CA . VAL A 1 143 ? 2.511 -8.968 8.901 1.00 63.41 143 VAL A CA 1
ATOM 1126 C C . VAL A 1 143 ? 2.847 -8.859 7.414 1.00 63.41 143 VAL A C 1
ATOM 1128 O O . VAL A 1 143 ? 1.948 -9.023 6.581 1.00 63.41 143 VAL A O 1
ATOM 1131 N N . PRO A 1 144 ? 4.105 -8.537 7.056 1.00 53.38 144 PRO A N 1
ATOM 1132 C CA . PRO A 1 144 ? 4.563 -8.645 5.681 1.00 53.38 144 PRO A CA 1
ATOM 1133 C C . PRO A 1 144 ? 4.761 -10.125 5.341 1.00 53.38 144 PRO A C 1
ATOM 1135 O O . PRO A 1 144 ? 5.367 -10.876 6.107 1.00 53.38 144 PRO A O 1
ATOM 1138 N N . PHE A 1 145 ? 4.266 -10.551 4.184 1.00 53.56 145 PHE A N 1
ATOM 1139 C CA . PHE A 1 145 ? 4.521 -11.889 3.654 1.00 53.56 145 PHE A CA 1
ATOM 1140 C C . PHE A 1 145 ? 5.576 -11.792 2.553 1.00 53.56 145 PHE A C 1
ATOM 1142 O O . PHE A 1 145 ? 5.815 -10.715 2.009 1.00 53.56 145 PHE A O 1
ATOM 1149 N N . ALA A 1 146 ? 6.272 -12.899 2.266 1.00 41.69 146 ALA A N 1
ATOM 1150 C CA . ALA A 1 146 ? 7.361 -12.909 1.293 1.00 41.69 146 ALA A CA 1
ATOM 1151 C C . ALA A 1 146 ? 6.865 -12.361 -0.050 1.00 41.69 146 ALA A C 1
ATOM 1153 O O . ALA A 1 146 ? 6.115 -13.045 -0.745 1.00 41.69 146 ALA A O 1
ATOM 1154 N N . VAL A 1 147 ? 7.279 -11.126 -0.374 1.00 40.78 147 VAL A N 1
ATOM 1155 C CA . VAL A 1 147 ? 6.834 -10.394 -1.558 1.00 40.78 147 VAL A CA 1
ATOM 1156 C C . VAL A 1 147 ? 7.255 -11.188 -2.783 1.00 40.78 147 VAL A C 1
ATOM 1158 O O . VAL A 1 147 ? 8.442 -11.280 -3.106 1.00 40.78 147 VAL A O 1
ATOM 1161 N N . PRO A 1 148 ? 6.304 -11.768 -3.500 1.00 40.19 148 PRO A N 1
ATOM 1162 C CA . PRO A 1 148 ? 6.581 -12.340 -4.782 1.00 40.19 148 PRO A CA 1
ATOM 1163 C C . PRO A 1 148 ? 6.468 -11.241 -5.822 1.00 40.19 148 PRO A C 1
ATOM 1165 O O . PRO A 1 148 ? 5.381 -10.717 -6.056 1.00 40.19 148 PRO A O 1
ATOM 1168 N N . GLN A 1 149 ? 7.586 -10.922 -6.463 1.00 41.84 149 GLN A N 1
ATOM 1169 C CA . GLN A 1 149 ? 7.578 -10.018 -7.604 1.00 41.84 149 GLN A CA 1
ATOM 1170 C C . GLN A 1 149 ? 6.532 -10.487 -8.638 1.00 41.84 149 GLN A C 1
ATOM 1172 O O . GLN A 1 149 ? 6.470 -11.691 -8.926 1.00 41.84 149 GLN A O 1
ATOM 1177 N N . PRO A 1 150 ? 5.692 -9.575 -9.166 1.00 41.41 150 PRO A N 1
ATOM 1178 C CA . PRO A 1 150 ? 4.686 -9.914 -10.163 1.00 41.41 150 PRO A CA 1
ATOM 1179 C C . PRO A 1 150 ? 5.357 -10.557 -11.373 1.00 41.41 150 PRO A C 1
ATOM 1181 O O . PRO A 1 150 ? 6.490 -10.224 -11.727 1.00 41.41 150 PRO A O 1
ATOM 1184 N N . ALA A 1 151 ? 4.656 -11.481 -12.028 1.00 43.94 151 ALA A N 1
ATOM 1185 C CA . ALA A 1 151 ? 5.178 -12.196 -13.187 1.00 43.94 151 ALA A CA 1
ATOM 1186 C C . ALA A 1 151 ? 5.581 -11.265 -14.358 1.00 43.94 151 ALA A C 1
ATOM 1188 O O . ALA A 1 151 ? 6.368 -11.667 -15.209 1.00 43.94 151 ALA A O 1
ATOM 1189 N N . SER A 1 152 ? 5.117 -10.007 -14.373 1.00 40.31 152 SER A N 1
ATOM 1190 C CA . SER A 1 152 ? 5.555 -8.965 -15.316 1.00 40.31 152 SER A CA 1
ATOM 1191 C C . SER A 1 152 ? 6.987 -8.463 -15.073 1.00 40.31 152 SER A C 1
ATOM 1193 O O . SER A 1 152 ? 7.613 -7.960 -15.999 1.00 40.31 152 SER A O 1
ATOM 1195 N N . MET A 1 153 ? 7.543 -8.671 -13.873 1.00 44.94 153 MET A N 1
ATOM 1196 C CA . MET A 1 153 ? 8.939 -8.385 -13.507 1.00 44.94 153 MET A CA 1
ATOM 1197 C C . MET A 1 153 ? 9.860 -9.606 -13.671 1.00 44.94 153 MET A C 1
ATOM 1199 O O . MET A 1 153 ? 10.960 -9.646 -13.117 1.00 44.94 153 MET A O 1
ATOM 1203 N N . GLN A 1 154 ? 9.436 -10.631 -14.419 1.00 48.22 154 GLN A N 1
ATOM 1204 C CA . GLN A 1 154 ? 10.243 -11.824 -14.681 1.00 48.22 154 GLN A CA 1
ATOM 1205 C C . GLN A 1 154 ? 11.304 -11.562 -15.749 1.00 48.22 154 GLN A C 1
ATOM 1207 O O . GLN A 1 154 ? 11.315 -12.179 -16.813 1.00 48.22 154 GLN A O 1
ATOM 1212 N N . MET A 1 155 ? 12.262 -10.696 -15.439 1.00 59.38 155 MET A N 1
ATOM 1213 C CA . MET A 1 155 ? 13.602 -10.962 -15.925 1.00 59.38 155 MET A CA 1
ATOM 1214 C C . MET A 1 155 ? 14.505 -11.253 -14.744 1.00 59.38 155 MET A C 1
ATOM 1216 O O . MET A 1 155 ? 14.897 -10.371 -13.992 1.00 59.38 155 MET A O 1
ATOM 1220 N N . THR A 1 156 ? 14.820 -12.532 -14.565 1.00 71.00 156 THR A N 1
ATOM 1221 C CA . THR A 1 156 ? 15.833 -12.96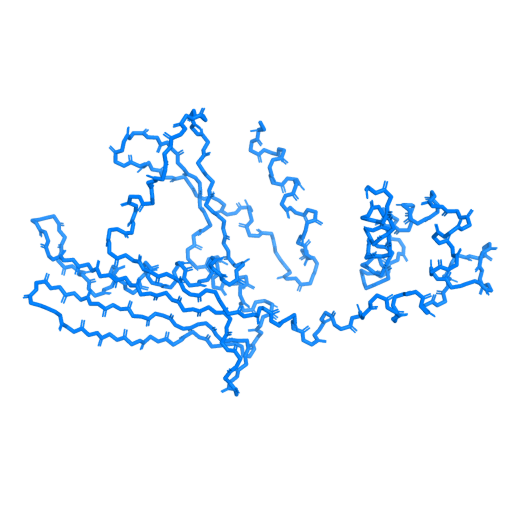4 -13.603 1.00 71.00 156 THR A CA 1
ATOM 1222 C C . THR A 1 156 ? 17.184 -12.354 -13.969 1.00 71.00 156 THR A C 1
ATOM 1224 O O . THR A 1 156 ? 17.453 -12.061 -15.135 1.00 71.00 156 THR A O 1
ATOM 1227 N N . LEU A 1 157 ? 18.075 -12.196 -12.987 1.00 69.06 157 LEU A N 1
ATOM 1228 C CA . LEU A 1 157 ? 19.432 -11.702 -13.235 1.00 69.06 157 LEU A CA 1
ATOM 1229 C C . LEU A 1 157 ? 20.161 -12.528 -14.314 1.00 69.06 157 LEU A C 1
ATOM 1231 O O . LEU A 1 157 ? 20.892 -11.971 -15.127 1.00 69.06 157 LEU A O 1
ATOM 1235 N N . GLU A 1 158 ? 19.925 -13.839 -14.362 1.00 75.44 158 GLU A N 1
ATOM 1236 C CA . GLU A 1 158 ? 20.506 -14.721 -15.379 1.00 75.44 158 GLU A CA 1
ATOM 1237 C C . GLU A 1 158 ? 19.924 -14.462 -16.775 1.00 75.44 158 GLU A C 1
ATOM 1239 O O . GLU A 1 158 ? 20.673 -14.358 -17.745 1.00 75.44 158 GLU A O 1
ATOM 1244 N N . GLN A 1 159 ? 18.609 -14.243 -16.884 1.00 76.38 159 GLN A N 1
ATOM 1245 C CA . GLN A 1 159 ? 17.988 -13.811 -18.142 1.00 76.38 159 GLN A CA 1
ATOM 1246 C C . GLN A 1 159 ? 18.485 -12.423 -18.572 1.00 76.38 159 GLN A C 1
ATOM 1248 O O . GLN A 1 159 ? 18.755 -12.212 -19.753 1.00 76.38 159 GLN A O 1
ATOM 1253 N N . ALA A 1 160 ? 18.689 -11.505 -17.622 1.00 80.75 160 ALA A N 1
ATOM 1254 C CA . ALA A 1 160 ? 19.247 -10.186 -17.896 1.00 80.75 160 ALA A CA 1
ATOM 1255 C C . ALA A 1 160 ? 20.661 -10.289 -18.474 1.00 80.75 160 ALA A C 1
ATOM 1257 O O . ALA A 1 160 ? 20.961 -9.683 -19.503 1.00 80.75 160 ALA A O 1
ATOM 1258 N N . LYS A 1 161 ? 21.520 -11.104 -17.852 1.00 81.00 161 LYS A N 1
ATOM 1259 C CA . LYS A 1 161 ? 22.892 -11.350 -18.315 1.00 81.00 161 LYS A CA 1
ATOM 1260 C C . LYS A 1 161 ? 22.945 -12.025 -19.684 1.00 81.00 161 LYS A C 1
ATOM 1262 O O . LYS A 1 161 ? 23.936 -11.831 -20.388 1.00 81.00 161 LYS A O 1
ATOM 1267 N N . ALA A 1 162 ? 21.922 -12.797 -20.049 1.00 82.38 162 ALA A N 1
ATOM 1268 C CA . ALA A 1 162 ? 21.828 -13.509 -21.321 1.00 82.38 162 ALA A CA 1
ATOM 1269 C C . ALA A 1 162 ? 21.319 -12.642 -22.486 1.00 82.38 162 ALA A C 1
ATOM 1271 O O . ALA A 1 162 ? 21.446 -13.055 -23.640 1.00 82.38 162 ALA A O 1
ATOM 1272 N N . LEU A 1 163 ? 20.767 -11.448 -22.225 1.00 82.19 163 LEU A N 1
ATOM 1273 C CA . LEU A 1 163 ? 20.276 -10.584 -23.297 1.00 82.19 163 LEU A CA 1
ATOM 1274 C C . LEU A 1 163 ? 21.413 -10.156 -24.237 1.00 82.19 163 LEU A C 1
ATOM 1276 O O . LEU A 1 163 ? 22.457 -9.693 -23.762 1.00 82.19 163 LEU A O 1
ATOM 1280 N N . PRO A 1 164 ? 21.214 -10.245 -25.565 1.00 83.94 164 PRO A N 1
ATOM 1281 C CA . PRO A 1 164 ? 22.193 -9.763 -26.524 1.00 83.94 164 PRO A CA 1
ATOM 1282 C C . PRO A 1 164 ? 22.317 -8.241 -26.427 1.00 83.94 164 PRO A C 1
ATOM 1284 O O . PRO A 1 164 ? 21.321 -7.515 -26.345 1.00 83.94 164 PRO A O 1
ATOM 1287 N N . CYS A 1 165 ? 23.550 -7.743 -26.454 1.00 81.75 165 CYS A N 1
ATOM 1288 C CA . CYS A 1 165 ? 23.807 -6.317 -26.451 1.00 81.75 165 CYS A CA 1
ATOM 1289 C C . CYS A 1 165 ? 23.351 -5.697 -27.778 1.00 81.75 165 CYS A C 1
ATOM 1291 O O . CYS A 1 165 ? 23.772 -6.103 -28.858 1.00 81.75 165 CYS A O 1
ATOM 1293 N N . ARG A 1 166 ? 22.501 -4.668 -27.698 1.00 79.62 166 ARG A N 1
ATOM 1294 C CA . ARG A 1 166 ? 21.976 -3.948 -28.870 1.00 79.62 166 ARG A CA 1
ATOM 1295 C C . ARG A 1 166 ? 22.872 -2.787 -29.326 1.00 79.62 166 ARG A C 1
ATOM 1297 O O . ARG A 1 166 ? 22.543 -2.087 -30.281 1.00 79.62 166 ARG A O 1
ATOM 1304 N N . ILE A 1 167 ? 24.017 -2.574 -28.673 1.00 80.25 167 ILE A N 1
ATOM 1305 C CA . ILE A 1 167 ? 25.005 -1.572 -29.089 1.00 80.25 167 ILE A CA 1
ATOM 1306 C C . ILE A 1 167 ? 25.785 -2.120 -30.287 1.00 80.25 167 ILE A C 1
ATOM 1308 O O . ILE A 1 167 ? 26.451 -3.144 -30.168 1.00 80.25 167 ILE A O 1
ATOM 1312 N N . LYS A 1 168 ? 25.790 -1.399 -31.420 1.00 74.88 168 LYS A N 1
ATOM 1313 C CA . LYS A 1 168 ? 26.485 -1.809 -32.663 1.00 74.88 168 LYS A CA 1
ATOM 1314 C C . LYS A 1 168 ? 27.948 -2.230 -32.447 1.00 74.88 168 LYS A C 1
ATOM 1316 O O . LYS A 1 168 ? 28.414 -3.161 -33.090 1.00 74.88 168 LYS A O 1
ATOM 1321 N N . LYS A 1 169 ? 28.655 -1.562 -31.530 1.00 76.81 169 LYS A N 1
ATOM 1322 C CA . LYS A 1 169 ? 30.053 -1.847 -31.162 1.00 76.81 169 LYS A CA 1
ATOM 1323 C C . LYS A 1 169 ? 30.233 -3.191 -30.435 1.00 76.81 169 LYS A C 1
ATOM 1325 O O . LYS A 1 169 ? 31.277 -3.813 -30.578 1.00 76.81 169 LYS A O 1
ATOM 1330 N N . TYR A 1 170 ? 29.226 -3.635 -29.683 1.00 80.62 170 TYR A N 1
ATOM 1331 C CA . TYR A 1 170 ? 29.273 -4.821 -28.820 1.00 80.62 170 TYR A CA 1
ATOM 1332 C C . TYR A 1 170 ? 28.239 -5.883 -29.227 1.00 80.62 170 TYR A C 1
ATOM 1334 O O . TYR A 1 170 ? 27.873 -6.724 -28.415 1.00 80.62 170 TYR A O 1
ATOM 1342 N N . GLY A 1 171 ? 27.766 -5.868 -30.479 1.00 69.69 171 GLY A N 1
ATOM 1343 C CA . GLY A 1 171 ? 26.626 -6.679 -30.936 1.00 69.69 171 GLY A CA 1
ATOM 1344 C C . GLY A 1 171 ? 26.805 -8.204 -30.876 1.00 69.69 171 GLY A C 1
ATOM 1345 O O . GLY A 1 171 ? 25.848 -8.930 -31.112 1.00 69.69 171 GLY A O 1
ATOM 1346 N N . GLN A 1 172 ? 28.011 -8.691 -30.570 1.00 75.44 172 GLN A N 1
ATOM 1347 C CA . GLN A 1 172 ? 28.323 -10.113 -30.361 1.00 75.44 172 GLN A CA 1
ATOM 1348 C C . GLN A 1 172 ? 28.397 -10.501 -28.872 1.00 75.44 172 GLN A C 1
ATOM 1350 O O . GLN A 1 172 ? 28.643 -11.659 -28.552 1.00 75.44 172 GLN A O 1
ATOM 1355 N N . MET A 1 173 ? 28.230 -9.542 -27.956 1.00 81.69 173 MET A N 1
ATOM 1356 C CA . MET A 1 173 ? 28.344 -9.749 -26.511 1.00 81.69 173 MET A CA 1
ATOM 1357 C C . MET A 1 173 ? 26.971 -9.717 -25.850 1.00 81.69 173 MET A C 1
ATOM 1359 O O . MET A 1 173 ? 26.046 -9.065 -26.337 1.00 81.69 173 MET A O 1
ATOM 1363 N N . THR A 1 174 ? 26.840 -10.380 -24.706 1.00 88.88 174 THR A N 1
ATOM 1364 C CA . THR A 1 174 ? 25.646 -10.244 -23.863 1.00 88.88 174 THR A CA 1
ATOM 1365 C C . THR A 1 174 ? 25.775 -9.065 -22.897 1.00 88.88 174 THR A C 1
ATOM 1367 O O . THR A 1 174 ? 26.881 -8.590 -22.628 1.00 88.88 174 THR A O 1
ATOM 1370 N N . LEU A 1 175 ? 24.662 -8.590 -22.330 1.00 84.56 175 LEU A N 1
ATOM 1371 C CA . LEU A 1 175 ? 24.687 -7.543 -21.300 1.00 84.56 175 LEU A CA 1
ATOM 1372 C C . LEU A 1 175 ? 25.529 -7.944 -20.079 1.00 84.56 175 LEU A C 1
ATOM 1374 O O . LEU A 1 175 ? 26.226 -7.104 -19.515 1.00 84.56 175 LEU A O 1
ATOM 1378 N N . GLY A 1 176 ? 25.523 -9.227 -19.700 1.00 83.19 176 GLY A N 1
ATOM 1379 C CA . GLY A 1 176 ? 26.377 -9.728 -18.619 1.00 83.19 176 GLY A CA 1
ATOM 1380 C C . GLY A 1 176 ? 27.870 -9.607 -18.942 1.00 83.19 176 GLY A C 1
ATOM 1381 O O . GLY A 1 176 ? 28.657 -9.197 -18.094 1.00 83.19 176 GLY A O 1
ATOM 1382 N N . GLN A 1 177 ? 28.263 -9.899 -20.184 1.00 83.12 177 GLN A N 1
ATOM 1383 C CA . GLN A 1 177 ? 29.651 -9.754 -20.637 1.00 83.12 177 GLN A CA 1
ATOM 1384 C C . GLN A 1 177 ? 30.059 -8.283 -20.794 1.00 83.12 177 GLN A C 1
ATOM 1386 O O . GLN A 1 177 ? 31.191 -7.917 -20.466 1.00 83.12 177 GLN A O 1
ATOM 1391 N N . LEU A 1 178 ? 29.142 -7.430 -21.265 1.00 85.31 178 LEU A N 1
ATOM 1392 C CA . LEU A 1 178 ? 29.366 -5.990 -21.371 1.00 85.31 178 LEU A CA 1
ATOM 1393 C C . LEU A 1 178 ? 29.611 -5.368 -19.994 1.00 85.31 178 LEU A C 1
ATOM 1395 O O . LEU A 1 178 ? 30.537 -4.580 -19.856 1.00 85.31 178 LEU A O 1
ATOM 1399 N N . ALA A 1 179 ? 28.852 -5.769 -18.973 1.00 83.31 179 ALA A N 1
ATOM 1400 C CA . ALA A 1 179 ? 29.019 -5.258 -17.615 1.00 83.31 179 ALA A CA 1
ATOM 1401 C C . ALA A 1 179 ? 30.406 -5.524 -17.018 1.00 83.31 179 ALA A C 1
ATOM 1403 O O . ALA A 1 179 ? 30.905 -4.704 -16.254 1.00 83.31 179 ALA A O 1
ATOM 1404 N N . LEU A 1 180 ? 31.037 -6.641 -17.389 1.00 82.25 180 LEU A N 1
ATOM 1405 C CA . LEU A 1 180 ? 32.398 -6.979 -16.966 1.00 82.25 180 LEU A CA 1
ATOM 1406 C C . LEU A 1 180 ? 33.475 -6.259 -17.788 1.00 82.25 180 LEU A C 1
ATOM 1408 O O . LEU A 1 180 ? 34.556 -5.980 -17.278 1.00 82.25 180 LEU A O 1
ATOM 1412 N N . THR A 1 181 ? 33.196 -5.992 -19.064 1.00 83.06 181 THR A N 1
ATOM 1413 C CA . THR A 1 181 ? 34.181 -5.451 -20.016 1.00 83.06 181 THR A CA 1
ATOM 1414 C C . THR A 1 181 ? 34.197 -3.923 -20.023 1.00 83.06 181 THR A C 1
ATOM 1416 O O . THR A 1 181 ? 35.258 -3.313 -20.110 1.00 83.06 181 THR A O 1
ATOM 1419 N N . ASP A 1 182 ? 33.021 -3.301 -19.947 1.00 82.69 182 ASP A N 1
ATOM 1420 C CA . ASP A 1 182 ? 32.829 -1.855 -20.022 1.00 82.69 182 ASP A CA 1
ATOM 1421 C C . ASP A 1 182 ? 31.621 -1.416 -19.160 1.00 82.69 182 ASP A C 1
ATOM 1423 O O . ASP A 1 182 ? 30.506 -1.226 -19.666 1.00 82.69 182 ASP A O 1
ATOM 1427 N N . PRO A 1 183 ? 31.830 -1.229 -17.842 1.00 80.31 183 PRO A N 1
ATOM 1428 C CA . PRO A 1 183 ? 30.789 -0.767 -16.925 1.00 80.31 183 PRO A CA 1
ATOM 1429 C C . PRO A 1 183 ? 30.214 0.613 -17.285 1.00 80.31 183 PRO A C 1
ATOM 1431 O O . PRO A 1 183 ? 29.060 0.901 -16.966 1.00 80.31 183 PRO A O 1
ATOM 1434 N N . GLN A 1 184 ? 30.980 1.475 -17.969 1.00 81.06 184 GLN A N 1
ATOM 1435 C CA . GLN A 1 184 ? 30.505 2.806 -18.363 1.00 81.06 184 GLN A CA 1
ATOM 1436 C C . GLN A 1 184 ? 29.441 2.716 -19.459 1.00 81.06 184 GLN A C 1
ATOM 1438 O O . GLN A 1 184 ? 28.445 3.441 -19.415 1.00 81.06 184 GLN A O 1
ATOM 1443 N N . SER A 1 185 ? 29.598 1.778 -20.395 1.00 81.56 185 SER A N 1
ATOM 1444 C CA . SER A 1 185 ? 28.577 1.501 -21.409 1.00 81.56 185 SER A CA 1
ATOM 1445 C C . SER A 1 185 ? 27.260 1.002 -20.803 1.00 81.56 185 SER A C 1
ATOM 1447 O O . SER A 1 185 ? 26.197 1.330 -21.326 1.00 81.56 185 SER A O 1
ATOM 1449 N N . MET A 1 186 ? 27.295 0.275 -19.678 1.00 81.06 186 MET A N 1
ATOM 1450 C CA . MET A 1 186 ? 26.075 -0.121 -18.955 1.00 81.06 186 MET A CA 1
ATOM 1451 C C . MET A 1 186 ? 25.338 1.088 -18.377 1.00 81.06 186 MET A C 1
ATOM 1453 O O . MET A 1 186 ? 24.121 1.194 -18.514 1.00 81.06 186 MET A O 1
ATOM 1457 N N . GLN A 1 187 ? 26.076 2.027 -17.778 1.00 81.31 187 GLN A N 1
ATOM 1458 C CA . GLN A 1 187 ? 25.494 3.257 -17.242 1.00 81.31 187 GLN A CA 1
ATOM 1459 C C . GLN A 1 187 ? 24.924 4.151 -18.351 1.00 81.31 187 GLN A C 1
ATOM 1461 O O . GLN A 1 187 ? 23.896 4.800 -18.163 1.00 81.31 187 GLN A O 1
ATOM 1466 N N . TRP A 1 188 ? 25.560 4.153 -19.524 1.00 84.44 188 TRP A N 1
ATOM 1467 C CA . TRP A 1 188 ? 25.038 4.841 -20.700 1.00 84.44 188 TRP A CA 1
ATOM 1468 C C . TRP A 1 188 ? 23.726 4.217 -21.201 1.00 84.44 188 TRP A C 1
ATOM 1470 O O . TRP A 1 188 ? 22.776 4.958 -21.423 1.00 84.44 188 TRP A O 1
ATOM 1480 N N . ILE A 1 189 ? 23.620 2.880 -21.290 1.00 83.50 189 ILE A N 1
ATOM 1481 C CA . ILE A 1 189 ? 22.368 2.187 -21.676 1.00 83.50 189 ILE A CA 1
ATOM 1482 C C . ILE A 1 189 ? 21.202 2.599 -20.772 1.00 83.50 189 ILE A C 1
ATOM 1484 O O . ILE A 1 189 ? 20.106 2.855 -21.265 1.00 83.50 189 ILE A O 1
ATOM 1488 N N . ILE A 1 190 ? 21.444 2.670 -19.461 1.00 81.00 190 ILE A N 1
ATOM 1489 C CA . ILE A 1 190 ? 20.436 3.042 -18.459 1.00 81.00 190 ILE A CA 1
ATOM 1490 C C . ILE A 1 190 ? 19.889 4.455 -18.712 1.00 81.00 190 ILE A C 1
ATOM 1492 O O . ILE A 1 190 ? 18.685 4.679 -18.607 1.00 81.00 190 ILE A O 1
ATOM 1496 N N . ASN A 1 191 ? 20.766 5.392 -19.075 1.00 80.81 191 ASN A N 1
ATOM 1497 C CA . ASN A 1 191 ? 20.421 6.804 -19.244 1.00 80.81 191 ASN A CA 1
ATOM 1498 C C . ASN A 1 191 ? 19.944 7.157 -20.664 1.00 80.81 191 ASN A C 1
ATOM 1500 O O . ASN A 1 191 ? 19.399 8.239 -20.877 1.00 80.81 191 ASN A O 1
ATOM 1504 N N . GLU A 1 192 ? 20.167 6.284 -21.646 1.00 83.94 192 GLU A N 1
ATOM 1505 C CA . GLU A 1 192 ? 19.903 6.570 -23.055 1.00 83.94 192 GLU A CA 1
ATOM 1506 C C . GLU A 1 192 ? 18.424 6.378 -23.421 1.00 83.94 192 GLU A C 1
ATOM 1508 O O . GLU A 1 192 ? 17.781 5.399 -23.066 1.00 83.94 192 GLU A O 1
ATOM 1513 N N . SER A 1 193 ? 17.863 7.295 -24.199 1.00 75.56 193 SER A N 1
ATOM 1514 C CA . SER A 1 193 ? 16.437 7.309 -24.558 1.00 75.56 193 SER A CA 1
ATOM 1515 C C . SER A 1 193 ? 16.031 6.247 -25.591 1.00 75.56 193 SER A C 1
ATOM 1517 O O . SER A 1 193 ? 14.869 5.860 -25.643 1.00 75.56 193 SER A O 1
ATOM 1519 N N . ASN A 1 194 ? 16.987 5.728 -26.366 1.00 78.81 194 ASN A N 1
ATOM 1520 C CA . ASN A 1 194 ? 16.745 4.822 -27.497 1.00 78.81 194 ASN A CA 1
ATOM 1521 C C . ASN A 1 194 ? 16.518 3.343 -27.123 1.00 78.81 194 ASN A C 1
ATOM 1523 O O . ASN A 1 194 ? 16.322 2.517 -28.015 1.00 78.81 194 ASN A O 1
ATOM 1527 N N . PHE A 1 195 ? 16.593 2.984 -25.839 1.00 79.56 195 PHE A N 1
ATOM 1528 C CA . PHE A 1 195 ? 16.376 1.612 -25.375 1.00 79.56 195 PHE A CA 1
ATOM 1529 C C . PHE A 1 195 ? 15.025 1.456 -24.682 1.00 79.56 195 PHE A C 1
ATOM 1531 O O . PHE A 1 195 ? 14.603 2.338 -23.935 1.00 79.56 195 PHE A O 1
ATOM 1538 N N . ASP A 1 196 ? 14.400 0.296 -24.891 1.00 77.31 196 ASP A N 1
ATOM 1539 C CA . ASP A 1 196 ? 13.168 -0.091 -24.207 1.00 77.31 196 ASP A CA 1
ATOM 1540 C C . ASP A 1 196 ? 13.393 -0.175 -22.690 1.00 77.31 196 ASP A C 1
ATOM 1542 O O . ASP A 1 196 ? 14.462 -0.598 -22.233 1.00 77.31 196 ASP A O 1
ATOM 1546 N N . ASP A 1 197 ? 12.367 0.143 -21.905 1.00 74.00 197 ASP A N 1
ATOM 1547 C CA . ASP A 1 197 ? 12.457 0.145 -20.440 1.00 74.00 197 ASP A CA 1
ATOM 1548 C C . ASP A 1 197 ? 12.853 -1.226 -19.872 1.00 74.00 197 ASP A C 1
ATOM 1550 O O . ASP A 1 197 ? 13.687 -1.303 -18.974 1.00 74.00 197 ASP A O 1
ATOM 1554 N N . ALA A 1 198 ? 12.382 -2.323 -20.476 1.00 73.38 198 ALA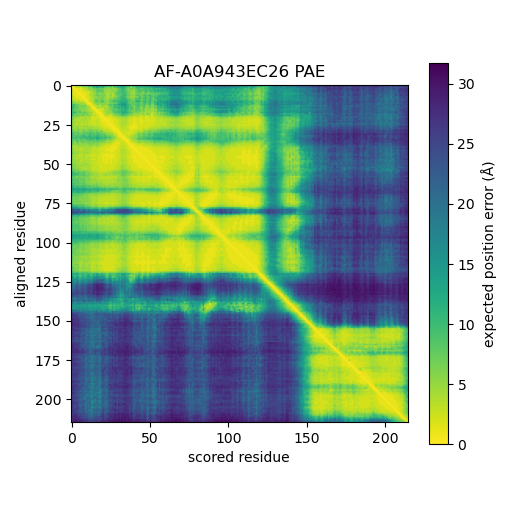 A N 1
ATOM 1555 C CA . ALA A 1 198 ? 12.793 -3.680 -20.105 1.00 73.38 198 ALA A CA 1
ATOM 1556 C C . ALA A 1 198 ? 14.306 -3.923 -20.306 1.00 73.38 198 ALA A C 1
ATOM 1558 O O . ALA A 1 198 ? 14.955 -4.603 -19.510 1.00 73.38 198 ALA A O 1
ATOM 1559 N N . PHE A 1 199 ? 14.896 -3.340 -21.355 1.00 79.31 199 PHE A N 1
ATOM 1560 C CA . PHE A 1 199 ? 16.330 -3.450 -21.639 1.00 79.31 199 PHE A CA 1
ATOM 1561 C C . PHE A 1 199 ? 17.164 -2.581 -20.687 1.00 79.31 199 PHE A C 1
ATOM 1563 O O . PHE A 1 199 ? 18.254 -2.974 -20.271 1.00 79.31 199 PHE A O 1
ATOM 1570 N N . LYS A 1 200 ? 16.642 -1.421 -20.283 1.00 80.12 200 LYS A N 1
ATOM 1571 C CA . LYS A 1 200 ? 17.267 -0.581 -19.251 1.00 80.12 200 LYS A CA 1
ATOM 1572 C C . LYS A 1 200 ? 17.218 -1.240 -17.885 1.00 80.12 200 LYS A C 1
ATOM 1574 O O . LYS A 1 200 ? 18.228 -1.264 -17.186 1.00 80.12 200 LYS A O 1
ATOM 1579 N N . GLN A 1 201 ? 16.078 -1.826 -17.531 1.00 76.62 201 GLN A N 1
ATOM 1580 C CA . GLN A 1 201 ? 15.891 -2.563 -16.287 1.00 76.62 201 GLN A CA 1
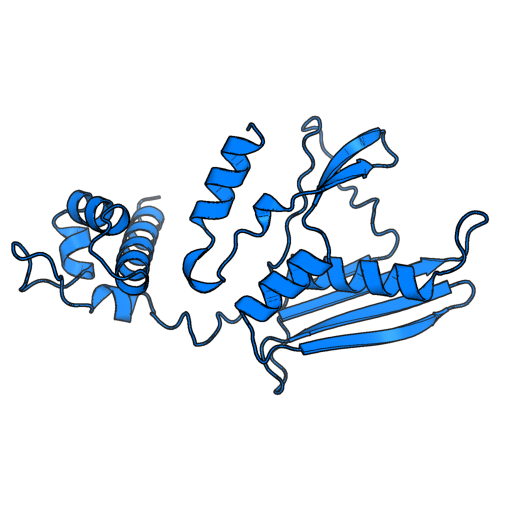ATOM 1581 C C . GLN A 1 201 ? 16.865 -3.744 -16.202 1.00 76.62 201 GLN A C 1
ATOM 1583 O O . GLN A 1 201 ? 17.517 -3.919 -15.174 1.00 76.62 201 GLN A O 1
ATOM 1588 N N . ALA A 1 202 ? 17.070 -4.468 -17.311 1.00 81.31 202 ALA A N 1
ATOM 1589 C CA . ALA A 1 202 ? 18.122 -5.478 -17.441 1.00 81.31 202 ALA A CA 1
ATOM 1590 C C . ALA A 1 202 ? 19.500 -4.952 -17.028 1.00 81.31 202 ALA A C 1
ATOM 1592 O O . ALA A 1 202 ? 20.186 -5.542 -16.192 1.00 81.31 202 ALA A O 1
ATOM 1593 N N . ALA A 1 203 ? 19.902 -3.830 -17.629 1.00 83.31 203 ALA A N 1
ATOM 1594 C CA . ALA A 1 203 ? 21.201 -3.226 -17.397 1.00 83.31 203 ALA A CA 1
ATOM 1595 C C . ALA A 1 203 ? 21.339 -2.762 -15.939 1.00 83.31 203 ALA A C 1
ATOM 1597 O O . ALA A 1 203 ? 22.353 -3.040 -15.298 1.00 83.31 203 ALA A O 1
ATOM 1598 N N . HIS A 1 204 ? 20.290 -2.148 -15.388 1.00 81.00 204 HIS A N 1
ATOM 1599 C CA . HIS A 1 204 ? 20.238 -1.691 -14.001 1.00 81.00 204 HIS A CA 1
ATOM 1600 C C . HIS A 1 204 ? 20.383 -2.838 -12.995 1.00 81.00 204 HIS A C 1
ATOM 1602 O O . HIS A 1 204 ? 21.129 -2.721 -12.019 1.00 81.00 204 HIS A O 1
ATOM 1608 N N . MET A 1 205 ? 19.703 -3.963 -13.242 1.00 74.94 205 MET A N 1
ATOM 1609 C CA . MET A 1 205 ? 19.785 -5.163 -12.406 1.00 74.94 205 MET A CA 1
ATOM 1610 C C . MET A 1 205 ? 21.199 -5.741 -12.375 1.00 74.94 205 MET A C 1
ATOM 1612 O O . MET A 1 205 ? 21.713 -6.075 -11.306 1.00 74.94 205 MET A O 1
ATOM 1616 N N . ILE A 1 206 ? 21.845 -5.825 -13.539 1.00 83.19 206 ILE A N 1
ATOM 1617 C CA . ILE A 1 206 ? 23.205 -6.349 -13.657 1.00 83.19 206 ILE A CA 1
ATOM 1618 C C . ILE A 1 206 ? 24.190 -5.439 -12.915 1.00 83.19 206 ILE A C 1
ATOM 1620 O O . ILE A 1 206 ? 24.954 -5.931 -12.084 1.00 83.19 206 ILE A O 1
ATOM 1624 N N . VAL A 1 207 ? 24.132 -4.121 -13.135 1.00 82.56 207 VAL A N 1
ATOM 1625 C CA . VAL A 1 207 ? 25.009 -3.143 -12.462 1.00 82.56 207 VAL A CA 1
ATOM 1626 C C . VAL A 1 207 ? 24.871 -3.221 -10.940 1.00 82.56 207 VAL A C 1
ATOM 1628 O O . VAL A 1 207 ? 25.878 -3.304 -10.236 1.00 82.56 207 VAL A O 1
ATOM 1631 N N . ARG A 1 208 ? 23.636 -3.282 -10.424 1.00 78.38 208 ARG A N 1
ATOM 1632 C CA . ARG A 1 208 ? 23.374 -3.402 -8.982 1.00 78.38 208 ARG A CA 1
ATOM 1633 C C . ARG A 1 208 ? 23.950 -4.692 -8.396 1.00 78.38 208 ARG A C 1
ATOM 1635 O O . ARG A 1 208 ? 24.531 -4.656 -7.314 1.00 78.38 208 ARG A O 1
ATOM 1642 N N . SER A 1 209 ? 23.823 -5.814 -9.112 1.00 75.75 209 SER A N 1
ATOM 1643 C CA . SER A 1 209 ? 24.361 -7.102 -8.656 1.00 75.75 209 SER A CA 1
ATOM 1644 C C . SER A 1 209 ? 25.886 -7.071 -8.500 1.00 75.75 209 SER A C 1
ATOM 1646 O O . SER A 1 209 ? 26.407 -7.537 -7.488 1.00 75.75 209 SER A O 1
ATOM 1648 N N . TYR A 1 210 ? 26.602 -6.430 -9.429 1.00 72.56 210 TYR A N 1
ATOM 1649 C CA . TYR A 1 210 ? 28.058 -6.306 -9.352 1.00 72.56 210 TYR A CA 1
ATOM 1650 C C . TYR A 1 210 ? 28.515 -5.353 -8.244 1.00 72.56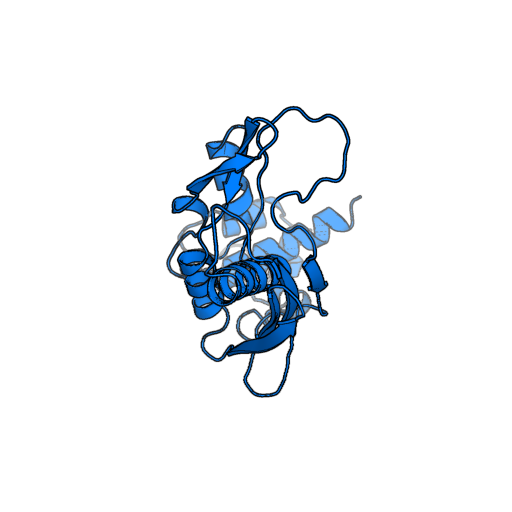 210 TYR A C 1
ATOM 1652 O O . TYR A 1 210 ? 29.477 -5.662 -7.549 1.00 72.56 210 TYR A O 1
ATOM 1660 N N . GLN A 1 211 ? 27.796 -4.250 -8.016 1.00 67.00 211 GLN A N 1
ATOM 1661 C CA . GLN A 1 211 ? 28.094 -3.319 -6.920 1.00 67.00 211 GLN A CA 1
ATOM 1662 C C . GLN A 1 211 ? 27.922 -3.962 -5.535 1.00 67.00 211 GLN A C 1
ATOM 1664 O O . GLN A 1 211 ? 28.688 -3.660 -4.623 1.00 67.00 211 GLN A O 1
ATOM 1669 N N . SER A 1 212 ? 26.957 -4.879 -5.379 1.00 57.72 212 SER A N 1
ATOM 1670 C CA . SER A 1 212 ? 26.762 -5.628 -4.127 1.00 57.72 212 SER A CA 1
ATOM 1671 C C . SER A 1 212 ? 27.804 -6.720 -3.870 1.00 57.72 212 SER A C 1
ATOM 1673 O O . SER A 1 212 ? 27.956 -7.145 -2.733 1.00 57.72 212 SER A O 1
ATOM 1675 N N . MET A 1 213 ? 28.522 -7.176 -4.904 1.00 53.19 213 MET A N 1
ATOM 1676 C CA . MET A 1 213 ? 29.588 -8.181 -4.774 1.00 53.19 213 MET A CA 1
ATOM 1677 C C . MET A 1 213 ? 30.962 -7.567 -4.471 1.00 53.19 213 MET A C 1
ATOM 1679 O O . MET A 1 213 ? 31.885 -8.290 -4.111 1.00 53.19 213 MET A O 1
ATOM 1683 N N . SER A 1 214 ? 31.112 -6.252 -4.648 1.00 48.97 214 SER A N 1
ATOM 1684 C CA . SER A 1 214 ? 32.351 -5.505 -4.399 1.00 48.97 214 SER A CA 1
ATOM 1685 C C . SER A 1 214 ? 32.420 -4.838 -3.015 1.00 48.97 214 SER A C 1
ATOM 1687 O O . SER A 1 214 ? 33.289 -3.990 -2.812 1.00 48.97 214 SER A O 1
ATOM 1689 N N . ALA A 1 215 ? 31.510 -5.184 -2.095 1.00 39.34 215 ALA A N 1
ATOM 1690 C CA . ALA A 1 215 ? 31.453 -4.681 -0.719 1.00 39.34 215 ALA A CA 1
ATOM 1691 C C . ALA A 1 215 ? 31.811 -5.773 0.298 1.00 39.34 215 ALA A C 1
ATOM 1693 O O . ALA A 1 215 ? 31.406 -6.936 0.074 1.00 39.34 215 ALA A O 1
#

Solvent-accessible surface area (backbone atoms only — not comparable to full-atom values): 12133 Å² total; per-residue (Å²): 129,54,74,66,58,46,50,56,59,55,48,76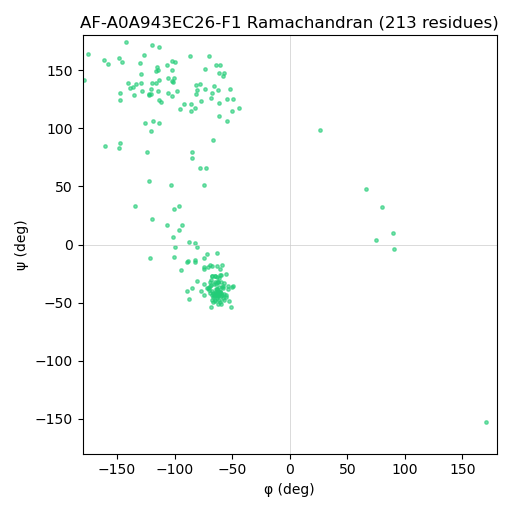,77,49,64,42,83,78,52,72,55,65,64,75,81,55,56,41,78,49,67,45,96,88,69,44,48,32,35,34,50,47,59,73,51,24,52,52,52,43,40,46,74,26,76,64,35,45,76,49,76,50,79,43,83,47,100,58,34,17,38,18,35,19,38,32,23,54,35,88,89,70,48,54,25,10,31,8,36,18,42,26,58,59,50,99,90,44,72,66,18,57,64,51,12,47,52,51,7,44,42,51,10,36,30,56,53,67,34,44,61,86,42,72,82,55,83,94,65,92,74,95,71,73,72,90,46,62,66,50,53,73,49,67,38,83,73,72,77,53,80,90,67,71,65,49,72,68,57,29,31,63,36,71,30,86,48,84,92,46,55,90,36,26,43,45,54,39,50,76,75,39,55,66,60,39,56,46,49,54,73,41,84,91,53,57,68,72,61,25,50,31,40,49,53,52,53,52,54,54,60,63,71,75,108

Mean predicted aligned error: 14.95 Å

Foldseek 3Di:
DDLVVVLVVVVVVDPCVQLVHRQSVQWDWDADPVRFIKIKRALVSLVSSLCSQQVQKDWDKDWDDDPFAIKMKIWIASHPPDRTQKMKIATAGDDPVDDVRRVLRVRVRSRQRSVLSVSMDMGGPDDPDDDDDPVSGPGMDMDGDDRDRPPVPPDDLVNLQQDQDPPPVRRVHGLVRCCVVPVVVLVCLLVDPPDDPNNNVSSVSSNVVVVVVVD

Nearest PDB structures (foldseek):
  3goc-assembly1_A  TM=5.399E-01  e=2.064E-01  Streptomyces avermitilis MA-4680 = NBRC 14893
  6qk7-assembly1_C  TM=6.024E-01  e=1.533E+00  Saccharomyces cerevisiae S288C
  3muz-assembly1_4  TM=3.495E-01  e=4.832E-01  Escherichia coli K-12
  3czj-assembly1_B  TM=3.511E-01  e=8.349E-01  Escherichia coli K-12
  7t5q-assembly1_J  TM=2.921E-01  e=5.836E+00  Homo sapiens

pLDDT: mean 74.82, std 15.64, range [31.03, 95.75]

Sequence (215 aa):
MTMDEYKAKAVQTLNVSEIGFNPYDYLAQSTHPTGEAYWYIPLNIQIKWFRAVYPQGGIDIATEKVENGHRVTAYVYAEHDQKLLASAQCEKYVTLERSDTQEWAQFAAKSIALESAGFGEHMSLGNVGTVEENVMYDNASAVPFAVPQPASMQMTLEQAKALPCRIKKYGQMTLGQLALTDPQSMQWIINESNFDDAFKQAAHMIVRSYQSMSA